Protein AF-R9LH85-F1 (afdb_monomer_lite)

InterPro domains:
  IPR001223 Glycoside hydrolase family 18, catalytic domain [PF00704] (5-201)
  IPR001223 Glycoside hydrolase family 18, catalytic domain [PS51910] (1-220)
  IPR001579 Glycosyl hydrolase family 18, active site [PS01095] (26-34)
  IPR011583 Chitinase II/V-like, catalytic domain [SM00636] (1-201)
  IPR017853 Glycoside hydrolase superfamily [SSF51445] (4-218)
  IPR050314 Glycosyl hydrolase family 18 [PTHR11177] (4-213)

Foldseek 3Di:
DVQQPDLVSLVVVLVVVVVVCVVVVHQADEAEDPFQALPDPSLVSVLSSLLVNLVVSVVVNGFYEYEAELQAALVLHGDNRSPSCDPSNLVSHPAYEYALAPSDADCRGHPLSSQVSSLCCVCPVVVRPQLRYAGEFEQAWPPVRAGVQQQCVVPVVCLVDQWGDDPNDITGHDHLVSLLVSLLCSVVGHNYYDYRDDVSFDPPLVSGSVNSSVVSVVVVVD

Sequence (222 aa):
MAATNTPEKIKKFGNAIIAIAKQYGFDGVDIDWEHPRNDGPSKQQYEDLMVYLSAELKKQNMLLTAAVLSGVTPEGVIYWDSAAQTDKVINAVDWFNVMAYDGGDGERHSSYEFAVMSAKYWKETRKVPAHKVVLGVPFYGRPSWASYAAILQANPDAYNTDISMINGMQAHYNGIPTIQRKTQYALENLGGIMIWEISQDTTDTSKSLLQAISNTVRAYHP

Organism: NCBI:txid1235795

Secondary structure (DSSP, 8-state):
-TTSSSHHHHHHHHHHHHHHHHHTT-SEEEE--S---TTSHHHHHHHHHHHHH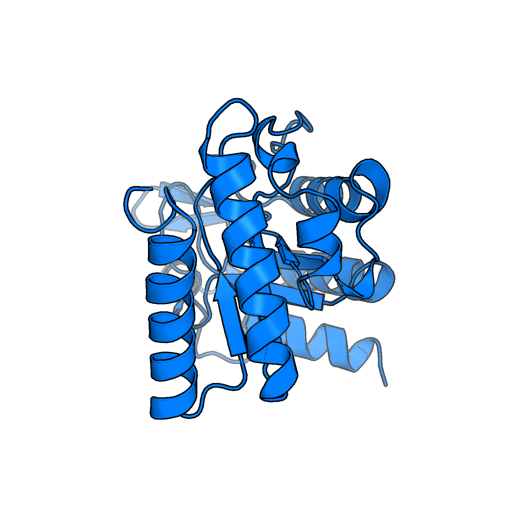HHHHHTTT-EEEEEEE-SB-TT-PBPGGGGGS-HHHHHHSSEEEEE---SSSGGGSS-HHHHHHHHHIIIIIS---GGGEEEEEESB-BTT--BHHHHHHH-TTGGG-SEEEETTEEEE---HHHHHHHHHHHHHHSSEEEEE-GGGS-S-TTT-HHHHHHHHHHHH--

Structure (mmCIF, N/CA/C/O backbone):
data_AF-R9LH85-F1
#
_entry.id   AF-R9LH85-F1
#
loop_
_atom_site.group_PDB
_atom_site.id
_atom_site.type_symbol
_atom_site.label_atom_id
_atom_site.label_alt_id
_atom_site.label_comp_id
_atom_site.label_asym_id
_atom_site.label_entity_id
_atom_site.label_seq_id
_atom_site.pdbx_PDB_ins_code
_atom_site.Cartn_x
_atom_site.Cartn_y
_atom_site.Cartn_z
_atom_site.occupancy
_atom_site.B_iso_or_equiv
_atom_site.auth_seq_id
_atom_site.auth_comp_id
_atom_site.auth_asym_id
_atom_site.auth_atom_id
_atom_site.pdbx_PDB_model_num
ATOM 1 N N . MET A 1 1 ? -8.829 16.321 11.851 1.00 79.69 1 MET A N 1
ATOM 2 C CA . MET A 1 1 ? -9.848 16.602 10.819 1.00 79.69 1 MET A CA 1
ATOM 3 C C . MET A 1 1 ? -11.150 17.030 11.491 1.00 79.69 1 MET A C 1
ATOM 5 O O . MET A 1 1 ? -11.448 16.557 12.580 1.00 79.69 1 MET A O 1
ATOM 9 N N . ALA A 1 2 ? -11.946 17.914 10.879 1.00 90.75 2 ALA A N 1
ATOM 10 C CA . ALA A 1 2 ? -13.213 18.360 11.473 1.00 90.75 2 ALA A CA 1
ATOM 11 C C . ALA A 1 2 ? -14.230 17.220 11.679 1.00 90.75 2 ALA A C 1
ATOM 13 O O . ALA A 1 2 ? -15.043 17.306 12.595 1.00 90.75 2 ALA A O 1
ATOM 14 N N . ALA A 1 3 ? -14.168 16.163 10.859 1.00 93.69 3 ALA A N 1
ATOM 15 C CA . ALA A 1 3 ? -15.028 14.981 10.944 1.00 93.69 3 ALA A CA 1
ATOM 16 C C . ALA A 1 3 ? -14.695 14.045 12.121 1.00 93.69 3 ALA A C 1
ATOM 18 O O . ALA A 1 3 ? -15.506 13.195 12.464 1.00 93.69 3 ALA A O 1
ATOM 19 N N . THR A 1 4 ? -13.534 14.209 12.760 1.00 95.25 4 THR A N 1
ATOM 20 C CA . THR A 1 4 ? -13.053 13.313 13.823 1.00 95.25 4 THR A CA 1
ATOM 21 C C . THR A 1 4 ? -12.689 14.047 15.112 1.00 95.25 4 THR A C 1
ATOM 23 O O . THR A 1 4 ? -12.135 13.450 16.022 1.00 95.25 4 THR A O 1
ATOM 26 N N . ASN A 1 5 ? -12.993 15.346 15.232 1.00 95.06 5 ASN A N 1
ATOM 27 C CA . ASN A 1 5 ? -12.542 16.150 16.374 1.00 95.06 5 ASN A CA 1
ATOM 28 C C . ASN A 1 5 ? -13.424 16.071 17.633 1.00 95.06 5 ASN A C 1
ATOM 30 O O . ASN A 1 5 ? -13.072 16.693 18.632 1.00 95.06 5 ASN A O 1
ATOM 34 N N . THR A 1 6 ? -14.538 15.333 17.599 1.00 97.25 6 THR A N 1
ATOM 35 C CA . THR A 1 6 ? -15.330 14.981 18.791 1.00 97.25 6 THR A CA 1
ATOM 36 C C . THR A 1 6 ? -15.824 13.533 18.692 1.00 97.25 6 THR A C 1
ATOM 38 O O . THR A 1 6 ? -15.961 13.020 17.573 1.00 97.25 6 THR A O 1
ATOM 41 N N . PRO A 1 7 ? -16.162 12.881 19.820 1.00 97.19 7 PRO A N 1
ATOM 42 C CA . PRO A 1 7 ? -16.709 11.523 19.819 1.00 97.19 7 PRO A CA 1
ATOM 43 C C . PRO A 1 7 ? -17.981 11.367 18.970 1.00 97.19 7 PRO A C 1
ATOM 45 O O . PRO A 1 7 ? -18.151 10.368 18.274 1.00 97.19 7 PRO A O 1
ATOM 48 N N . GLU A 1 8 ? -18.874 12.358 18.976 1.00 98.12 8 GLU A N 1
ATOM 49 C CA . GLU A 1 8 ? -20.123 12.342 18.202 1.00 98.12 8 GLU A CA 1
ATOM 50 C C . GLU A 1 8 ? -19.837 12.380 16.703 1.00 98.12 8 GLU A C 1
ATOM 52 O O . GLU A 1 8 ? -20.493 11.684 15.925 1.00 98.12 8 GLU A O 1
ATOM 57 N N . LYS A 1 9 ? -18.843 13.172 16.288 1.00 98.12 9 LYS A N 1
ATOM 58 C CA . LYS A 1 9 ? -18.453 13.257 14.882 1.00 98.12 9 LYS A CA 1
ATOM 59 C C . LYS A 1 9 ? -17.733 12.000 14.413 1.00 98.12 9 LYS A C 1
ATOM 61 O O . LYS A 1 9 ? -18.050 11.539 13.323 1.00 98.12 9 LYS A O 1
ATOM 66 N N . ILE A 1 10 ? -16.880 11.400 15.249 1.00 98.06 10 ILE A N 1
ATOM 67 C CA . ILE A 1 10 ? -16.269 10.090 14.971 1.00 98.06 10 ILE A CA 1
ATOM 68 C C . ILE A 1 10 ? -17.358 9.044 14.732 1.00 98.06 10 ILE A C 1
ATOM 70 O O . ILE A 1 10 ? -17.348 8.381 13.698 1.00 98.06 10 ILE A O 1
ATOM 74 N N . LYS A 1 11 ? -18.350 8.951 15.628 1.00 98.31 11 LYS A N 1
ATOM 75 C CA . LYS A 1 11 ? -19.478 8.021 15.467 1.00 98.31 11 LYS A CA 1
ATOM 76 C C . LYS A 1 11 ? -20.277 8.309 14.202 1.00 98.31 11 LYS A C 1
ATOM 78 O O . LYS A 1 11 ? -20.590 7.393 13.450 1.00 98.31 11 LYS A O 1
ATOM 83 N N . LYS A 1 12 ? -20.604 9.578 13.940 1.00 98.50 12 LYS A N 1
ATOM 84 C CA . LYS A 1 12 ? -21.343 9.976 12.733 1.00 98.50 12 LYS A CA 1
ATOM 85 C C . LYS A 1 12 ? -20.582 9.598 11.460 1.00 98.50 12 LYS A C 1
ATOM 87 O O . LYS A 1 12 ? -21.187 9.055 10.541 1.00 98.50 12 LYS A O 1
ATOM 92 N N . PHE A 1 13 ? -19.281 9.873 11.414 1.00 98.44 13 PHE A N 1
ATOM 93 C CA . PHE A 1 13 ? -18.430 9.575 10.267 1.00 98.44 13 PHE A CA 1
ATOM 94 C C . PHE A 1 13 ? -18.247 8.066 10.075 1.00 98.44 13 PHE A C 1
ATOM 96 O O . PHE A 1 13 ? -18.517 7.562 8.990 1.00 98.44 13 PHE A O 1
ATOM 103 N N . GLY A 1 14 ? -17.899 7.332 11.135 1.00 98.25 14 GLY A N 1
ATOM 104 C CA . GLY A 1 14 ? -17.742 5.879 11.081 1.00 98.25 14 GLY A CA 1
ATOM 105 C C . GLY A 1 14 ? -19.031 5.160 10.678 1.00 98.25 14 GLY A C 1
ATOM 106 O O . GLY A 1 14 ? -19.001 4.296 9.809 1.00 98.25 14 GLY A O 1
ATOM 107 N N . ASN A 1 15 ? -20.187 5.576 11.207 1.00 98.44 15 ASN A N 1
ATOM 108 C CA . ASN A 1 15 ? -21.478 5.024 10.783 1.00 98.44 15 ASN A CA 1
ATOM 109 C C . ASN A 1 15 ? -21.782 5.300 9.308 1.00 98.44 15 ASN A C 1
ATOM 111 O O . ASN A 1 15 ? -22.344 4.437 8.641 1.00 98.44 15 ASN A O 1
ATOM 115 N N . ALA A 1 16 ? -21.420 6.478 8.791 1.00 98.56 16 ALA A N 1
ATOM 116 C CA . ALA A 1 16 ? -21.608 6.793 7.377 1.00 98.56 16 ALA A CA 1
ATOM 117 C C . ALA A 1 16 ? -20.729 5.906 6.480 1.00 98.56 16 ALA A C 1
ATOM 119 O O . ALA A 1 16 ? -21.222 5.382 5.484 1.00 98.56 16 ALA A O 1
ATOM 120 N N . ILE A 1 17 ? -19.469 5.678 6.867 1.00 98.38 17 ILE A N 1
ATOM 121 C CA . ILE A 1 17 ? -18.564 4.746 6.179 1.00 98.38 17 ILE A CA 1
ATOM 122 C C . ILE A 1 17 ? -19.167 3.337 6.155 1.00 98.38 17 ILE A C 1
ATOM 124 O O . ILE A 1 17 ? -19.303 2.740 5.092 1.00 98.38 17 ILE A O 1
ATOM 128 N N . ILE A 1 18 ? -19.586 2.823 7.314 1.00 98.44 18 ILE A N 1
ATOM 129 C CA . ILE A 1 18 ? -20.161 1.475 7.432 1.00 98.44 18 ILE A CA 1
ATOM 130 C C . ILE A 1 18 ? -21.461 1.362 6.628 1.00 98.44 18 ILE A C 1
ATOM 132 O O . ILE A 1 18 ? -21.712 0.337 5.998 1.00 98.44 18 ILE A O 1
ATOM 136 N N . ALA A 1 19 ? -22.290 2.407 6.615 1.00 98.50 19 ALA A N 1
ATOM 137 C CA . ALA A 1 19 ? -23.516 2.427 5.825 1.00 98.50 19 ALA A CA 1
ATOM 138 C C . ALA A 1 19 ? -23.226 2.314 4.323 1.00 98.50 19 ALA A C 1
ATOM 140 O O . ALA A 1 19 ? -23.883 1.522 3.653 1.00 98.50 19 ALA A O 1
ATOM 141 N N . ILE A 1 20 ? -22.222 3.039 3.813 1.00 98.44 20 ILE A N 1
ATOM 142 C CA . ILE A 1 20 ? -21.765 2.919 2.420 1.00 98.44 20 ILE A CA 1
ATOM 143 C C . ILE A 1 20 ? -21.246 1.503 2.159 1.00 98.44 20 ILE A C 1
ATOM 145 O O . ILE A 1 20 ? -21.665 0.875 1.189 1.00 98.44 20 ILE A O 1
ATOM 149 N N . ALA A 1 21 ? -20.398 0.978 3.048 1.00 98.44 21 ALA A N 1
ATOM 150 C CA . ALA A 1 21 ? -19.836 -0.361 2.911 1.00 98.44 21 ALA A CA 1
ATOM 151 C C . ALA A 1 21 ? -20.942 -1.424 2.765 1.00 98.44 21 ALA A C 1
ATOM 153 O O . ALA A 1 21 ? -20.932 -2.224 1.834 1.00 98.44 21 ALA A O 1
ATOM 154 N N . LYS A 1 22 ? -21.978 -1.341 3.606 1.00 98.00 22 LYS A N 1
ATOM 155 C CA . LYS A 1 22 ? -23.150 -2.225 3.550 1.00 98.00 22 LYS A CA 1
ATOM 156 C C . LYS A 1 22 ? -24.032 -1.995 2.328 1.00 98.00 22 LYS A C 1
ATOM 158 O O . LYS A 1 22 ? -24.512 -2.959 1.744 1.00 98.00 22 LYS A O 1
ATOM 163 N N . GLN A 1 23 ? -24.280 -0.738 1.960 1.00 98.38 23 GLN A N 1
ATOM 164 C CA . GLN A 1 23 ? -25.153 -0.387 0.838 1.00 98.38 23 GLN A CA 1
ATOM 165 C C . GLN A 1 23 ? -24.655 -0.996 -0.474 1.00 98.38 23 GLN A C 1
ATOM 167 O O . GLN A 1 23 ? -25.465 -1.454 -1.277 1.00 98.38 23 GLN A O 1
ATOM 172 N N . TYR A 1 24 ? -23.340 -0.994 -0.680 1.00 98.31 24 TYR A N 1
ATOM 173 C CA . TYR A 1 24 ? -22.718 -1.492 -1.905 1.00 98.31 24 TYR A CA 1
ATOM 174 C C . TYR A 1 24 ? -22.183 -2.924 -1.783 1.00 98.31 24 TYR A C 1
ATOM 176 O O . TYR A 1 24 ? -21.622 -3.437 -2.745 1.00 98.31 24 TYR A O 1
ATOM 184 N N . GLY A 1 25 ? -22.387 -3.583 -0.637 1.00 98.00 25 GLY A N 1
ATOM 185 C CA . GLY A 1 25 ? -21.982 -4.974 -0.428 1.00 98.00 25 GLY A CA 1
ATOM 186 C C . GLY A 1 25 ? -20.467 -5.180 -0.365 1.00 98.00 25 GLY A C 1
ATOM 187 O O . GLY A 1 25 ? -19.990 -6.223 -0.793 1.00 98.00 25 GLY A O 1
ATOM 188 N N . PHE A 1 26 ? -19.713 -4.198 0.135 1.00 98.56 26 PHE A N 1
ATOM 189 C CA . PHE A 1 26 ? -18.281 -4.355 0.383 1.00 98.56 26 PHE A CA 1
ATOM 190 C C . PHE A 1 26 ? -18.028 -5.255 1.598 1.00 98.56 26 PHE A C 1
ATOM 192 O O . PHE A 1 26 ? -18.748 -5.177 2.592 1.00 98.56 26 PHE A O 1
ATOM 199 N N . ASP A 1 27 ? -16.954 -6.045 1.549 1.00 98.56 27 ASP A N 1
ATOM 200 C CA . ASP A 1 27 ? -16.543 -6.942 2.640 1.00 98.56 27 ASP A CA 1
ATOM 201 C C . ASP A 1 27 ? -15.806 -6.223 3.781 1.00 98.56 27 ASP A C 1
ATOM 203 O O . ASP A 1 27 ? -15.525 -6.807 4.826 1.00 98.56 27 ASP A O 1
ATOM 207 N N . GLY A 1 28 ? -15.467 -4.947 3.602 1.00 98.56 28 GLY A N 1
ATOM 208 C CA . GLY A 1 28 ? -14.676 -4.203 4.568 1.00 98.56 28 GLY A CA 1
ATOM 209 C C . GLY A 1 28 ? -14.413 -2.762 4.169 1.00 98.56 28 GLY A C 1
ATOM 210 O O . GLY A 1 28 ? -15.008 -2.230 3.231 1.00 98.56 28 GLY A O 1
ATOM 211 N N . VAL A 1 29 ? -13.525 -2.132 4.928 1.00 98.75 29 VAL A N 1
ATOM 212 C CA . VAL A 1 29 ? -13.100 -0.742 4.762 1.00 98.75 29 VAL A CA 1
ATOM 213 C C . VAL A 1 29 ? -11.582 -0.680 4.878 1.00 98.75 29 VAL A C 1
ATOM 215 O O . VAL A 1 29 ? -11.029 -1.165 5.862 1.00 98.75 29 VAL A O 1
ATOM 218 N N . ASP A 1 30 ? -10.925 -0.026 3.923 1.00 98.81 30 ASP A N 1
ATOM 219 C CA . ASP A 1 30 ? -9.529 0.395 4.049 1.00 98.81 30 ASP A CA 1
ATOM 220 C C . ASP A 1 30 ? -9.479 1.892 4.380 1.00 98.81 30 ASP A C 1
ATOM 222 O O . ASP A 1 30 ? -10.168 2.696 3.746 1.00 98.81 30 ASP A O 1
ATOM 226 N N . ILE A 1 31 ? -8.724 2.266 5.414 1.00 98.62 31 ILE A N 1
ATOM 227 C CA . ILE A 1 31 ? -8.520 3.667 5.791 1.00 98.62 31 ILE A CA 1
ATOM 228 C C . ILE A 1 31 ? -7.152 4.133 5.312 1.00 98.62 31 ILE A C 1
ATOM 230 O O . ILE A 1 31 ? -6.126 3.727 5.850 1.00 98.62 31 ILE A O 1
ATOM 234 N N . ASP A 1 32 ? -7.169 5.079 4.381 1.00 98.44 32 ASP A N 1
ATOM 235 C CA . ASP A 1 32 ? -5.982 5.752 3.870 1.00 98.44 32 ASP A CA 1
ATOM 236 C C . ASP A 1 32 ? -5.984 7.231 4.290 1.00 98.44 32 ASP A C 1
ATOM 238 O O . ASP A 1 32 ? -6.425 8.132 3.573 1.00 98.44 32 ASP A O 1
ATOM 242 N N . TRP A 1 33 ? -5.594 7.491 5.542 1.00 97.94 33 TRP A N 1
ATOM 243 C CA . TRP A 1 33 ? -5.360 8.858 6.010 1.00 97.94 33 TRP A CA 1
ATOM 244 C C . TRP A 1 33 ? -3.879 9.170 5.821 1.00 97.94 33 TRP A C 1
ATOM 246 O O . TRP A 1 33 ? -3.040 8.607 6.526 1.00 97.94 33 TRP A O 1
ATOM 256 N N . GLU A 1 34 ? -3.573 10.149 4.964 1.00 96.44 34 GLU A N 1
ATOM 257 C CA . GLU A 1 34 ? -2.204 10.595 4.689 1.00 96.44 34 GLU A CA 1
ATOM 258 C C . GLU A 1 34 ? -1.832 11.971 5.287 1.00 96.44 34 GLU A C 1
ATOM 260 O O . GLU A 1 34 ? -2.180 13.026 4.767 1.00 96.44 34 GLU A O 1
ATOM 265 N N . HIS A 1 35 ? -1.146 12.068 6.425 1.00 94.31 35 HIS A N 1
ATOM 266 C CA . HIS A 1 35 ? -1.000 11.046 7.462 1.00 94.31 35 HIS A CA 1
ATOM 267 C C . HIS A 1 35 ? -1.411 11.624 8.827 1.00 94.31 35 HIS A C 1
ATOM 269 O O . HIS A 1 35 ? -1.273 12.838 9.051 1.00 94.31 35 HIS A O 1
ATOM 275 N N . PRO A 1 36 ? -1.908 10.801 9.773 1.00 96.50 36 PRO A N 1
ATOM 276 C CA . PRO A 1 36 ? -2.002 11.196 11.171 1.00 96.50 36 PRO A CA 1
ATOM 277 C C . PRO A 1 36 ? -0.633 11.669 11.672 1.00 96.50 36 PRO A C 1
ATOM 279 O O . PRO A 1 36 ? 0.384 11.029 11.425 1.00 96.50 36 PRO A O 1
ATOM 282 N N . ARG A 1 37 ? -0.603 12.809 12.364 1.00 96.25 37 ARG A N 1
ATOM 283 C CA . ARG A 1 37 ? 0.627 13.466 12.817 1.00 96.25 37 ARG A CA 1
ATOM 284 C C . ARG A 1 37 ? 0.917 13.038 14.240 1.00 96.25 37 ARG A C 1
ATOM 286 O O . ARG A 1 37 ? 0.024 13.122 15.085 1.00 96.25 37 ARG A O 1
ATOM 293 N N . ASN A 1 38 ? 2.138 12.589 14.514 1.00 95.94 38 ASN A N 1
ATOM 294 C CA . ASN A 1 38 ? 2.464 12.003 15.817 1.00 95.94 38 ASN A CA 1
ATOM 295 C C . ASN A 1 38 ? 2.476 13.037 16.961 1.00 95.94 38 ASN A C 1
ATOM 297 O O . ASN A 1 38 ? 2.232 12.680 18.112 1.00 95.94 38 ASN A O 1
ATOM 301 N N . ASP A 1 39 ? 2.720 14.308 16.646 1.00 94.00 39 ASP A N 1
ATOM 302 C CA . ASP A 1 39 ? 2.746 15.445 17.575 1.00 94.00 39 ASP A CA 1
ATOM 303 C C . ASP A 1 39 ? 1.436 16.256 17.601 1.00 94.00 39 ASP A C 1
ATOM 305 O O . ASP A 1 39 ? 1.331 17.256 18.311 1.00 94.00 39 ASP A O 1
ATOM 309 N N . GLY A 1 40 ? 0.426 15.835 16.836 1.00 91.81 40 GLY A N 1
ATOM 310 C CA . GLY A 1 40 ? -0.814 16.577 16.643 1.00 91.81 40 GLY A CA 1
ATOM 311 C C . GLY A 1 40 ? -2.064 15.845 17.136 1.00 91.81 40 GLY A C 1
ATOM 312 O O . GLY A 1 40 ? -2.039 14.652 17.449 1.00 91.81 40 GLY A O 1
ATOM 313 N N . PRO A 1 41 ? -3.222 16.530 17.131 1.00 94.88 41 PRO A N 1
ATOM 314 C CA . PRO A 1 41 ? -4.489 15.925 17.537 1.00 94.88 41 PRO A CA 1
ATOM 315 C C . PRO A 1 41 ? -4.924 14.788 16.603 1.00 94.88 41 PRO A C 1
ATOM 317 O O . PRO A 1 41 ? -5.739 13.956 16.994 1.00 94.88 41 PRO A O 1
ATOM 320 N N . SER A 1 42 ? -4.399 14.727 15.373 1.00 96.69 42 SER A N 1
ATOM 321 C CA . SER A 1 42 ? -4.752 13.681 14.412 1.00 96.69 42 SER A CA 1
ATOM 322 C C . SER A 1 42 ? -4.324 12.284 14.857 1.00 96.69 42 SER A C 1
ATOM 324 O O . SER A 1 42 ? -5.016 11.343 14.489 1.00 96.69 42 SER A O 1
ATOM 326 N N . LYS A 1 43 ? -3.290 12.130 15.698 1.00 97.31 43 LYS A N 1
ATOM 327 C CA . LYS A 1 43 ? -2.937 10.831 16.294 1.00 97.31 43 LYS A CA 1
ATOM 328 C C . LYS A 1 43 ? -4.095 10.232 17.094 1.00 97.31 43 LYS A C 1
ATOM 330 O O . LYS A 1 43 ? -4.519 9.117 16.808 1.00 97.31 43 LYS A O 1
ATOM 335 N N . GLN A 1 44 ? -4.638 10.985 18.056 1.00 97.81 44 GLN A N 1
ATOM 336 C CA . GLN A 1 44 ? -5.751 10.497 18.879 1.00 97.81 44 GLN A CA 1
ATOM 337 C C . GLN A 1 44 ? -7.034 10.360 18.055 1.00 97.81 44 GLN A C 1
ATOM 339 O O . GLN A 1 44 ? -7.743 9.372 18.180 1.00 97.81 44 GLN A O 1
ATOM 344 N N . GLN A 1 45 ? -7.305 11.314 17.160 1.00 97.88 45 GLN A N 1
ATOM 345 C CA . GLN A 1 45 ? -8.493 11.263 16.302 1.00 97.88 45 GLN A CA 1
ATOM 346 C C . GLN A 1 45 ? -8.500 10.041 15.379 1.00 97.88 45 GLN A C 1
ATOM 348 O O . GLN A 1 45 ? -9.558 9.465 15.130 1.00 97.88 45 GLN A O 1
ATOM 353 N N . TYR A 1 46 ? -7.334 9.669 14.851 1.00 98.25 46 TYR A N 1
ATOM 354 C CA . TYR A 1 46 ? -7.177 8.470 14.044 1.00 98.25 46 TYR A CA 1
ATOM 355 C C . TYR A 1 46 ? -7.331 7.209 14.901 1.00 98.25 46 TYR A C 1
ATOM 357 O O . TYR A 1 46 ? -8.113 6.339 14.533 1.00 98.25 46 TYR A O 1
ATOM 365 N N . GLU A 1 47 ? -6.682 7.135 16.072 1.00 98.56 47 GLU A N 1
ATOM 366 C CA . GLU A 1 47 ? -6.860 6.012 17.007 1.00 98.56 47 GLU A CA 1
ATOM 367 C C . GLU A 1 47 ? -8.340 5.788 17.350 1.00 98.56 47 GLU A C 1
ATOM 369 O O . GLU A 1 47 ? -8.844 4.674 17.201 1.00 98.56 47 GLU A O 1
ATOM 374 N N . ASP A 1 48 ? -9.047 6.844 17.752 1.00 98.56 48 ASP A N 1
ATOM 375 C CA . ASP A 1 48 ? -10.447 6.751 18.162 1.00 98.56 48 ASP A CA 1
ATOM 376 C C . ASP A 1 48 ? -11.352 6.306 17.003 1.00 98.56 48 ASP A C 1
ATOM 378 O O . ASP A 1 48 ? -12.255 5.488 17.200 1.00 98.56 48 ASP A O 1
ATOM 382 N N . LEU A 1 49 ? -11.101 6.802 15.783 1.00 98.75 49 LEU A N 1
ATOM 383 C CA . LEU A 1 49 ? -11.829 6.373 14.588 1.00 98.75 49 LEU A CA 1
ATOM 384 C C . LEU A 1 49 ? -11.575 4.895 14.271 1.00 98.75 49 LEU A C 1
ATOM 386 O O . LEU A 1 49 ? -12.532 4.158 14.043 1.00 98.75 49 LEU A O 1
ATOM 390 N N . MET A 1 50 ? -10.317 4.451 14.276 1.00 98.81 50 MET A N 1
ATOM 391 C CA . MET A 1 50 ? -9.948 3.072 13.934 1.00 98.81 50 MET A CA 1
ATOM 392 C C . MET A 1 50 ? -10.482 2.066 14.956 1.00 98.81 50 MET A C 1
ATOM 394 O O . MET A 1 50 ? -11.013 1.021 14.579 1.00 98.81 50 MET A O 1
ATOM 398 N N . VAL A 1 51 ? -10.410 2.392 16.251 1.00 98.75 51 VAL A N 1
ATOM 399 C CA . VAL A 1 51 ? -10.987 1.560 17.319 1.00 98.75 51 VAL A CA 1
ATOM 400 C C . VAL A 1 51 ? -12.508 1.484 17.185 1.00 98.75 51 VAL A C 1
ATOM 402 O O . VAL A 1 51 ? -13.078 0.398 17.312 1.00 98.75 51 VAL A O 1
ATOM 405 N N . TYR A 1 52 ? -13.168 2.608 16.886 1.00 98.81 52 TYR A N 1
ATOM 406 C CA . TYR A 1 52 ? -14.612 2.634 16.657 1.00 98.81 52 TYR A CA 1
ATOM 407 C C . TYR A 1 52 ? -15.019 1.790 15.440 1.00 98.81 52 TYR A C 1
ATOM 409 O O . TYR A 1 52 ? -15.885 0.924 15.561 1.00 98.81 52 TYR A O 1
ATOM 417 N N . LEU A 1 53 ? -14.367 1.995 14.291 1.00 98.81 53 LEU A N 1
ATOM 418 C CA . LEU A 1 53 ? -14.628 1.233 13.068 1.00 98.81 53 LEU A CA 1
ATOM 419 C C . LEU A 1 53 ? -14.421 -0.264 13.291 1.00 98.81 53 LEU A C 1
ATOM 421 O O . LEU A 1 53 ? -15.297 -1.044 12.936 1.00 98.81 53 LEU A O 1
ATOM 425 N N . SER A 1 54 ? -13.324 -0.667 13.938 1.00 98.69 54 SER A N 1
ATOM 426 C CA . SER A 1 54 ? -13.039 -2.079 14.222 1.00 98.69 54 SER A CA 1
ATOM 427 C C . SER A 1 54 ? -14.155 -2.725 15.040 1.00 98.69 54 SER A C 1
ATOM 429 O O . SER A 1 54 ? -14.626 -3.813 14.709 1.00 98.69 54 SER A O 1
ATOM 431 N N . ALA A 1 55 ? -14.620 -2.044 16.093 1.00 98.62 55 ALA A N 1
ATOM 432 C CA . ALA A 1 55 ? -15.683 -2.555 16.948 1.00 98.62 55 ALA A CA 1
ATOM 433 C C . ALA A 1 55 ? -17.015 -2.721 16.200 1.00 98.62 55 ALA A C 1
ATOM 435 O O . ALA A 1 55 ? -17.727 -3.695 16.441 1.00 98.62 55 ALA A O 1
ATOM 436 N N . GLU A 1 56 ? -17.368 -1.795 15.308 1.00 98.62 56 GLU A N 1
ATOM 437 C CA . GLU A 1 56 ? -18.634 -1.854 14.570 1.00 98.62 56 GLU A CA 1
ATOM 438 C C . GLU A 1 56 ? -18.580 -2.782 13.344 1.00 98.62 56 GLU A C 1
ATOM 440 O O . GLU A 1 56 ? -19.535 -3.522 13.108 1.00 98.62 56 GLU A O 1
ATOM 445 N N . LEU A 1 57 ? -17.469 -2.808 12.601 1.00 98.62 57 LEU A N 1
ATOM 446 C CA . LEU A 1 57 ? -17.277 -3.683 11.437 1.00 98.62 57 LEU A CA 1
ATOM 447 C C . LEU A 1 57 ? -17.232 -5.162 11.846 1.00 98.62 57 LEU A C 1
ATOM 449 O O . LEU A 1 57 ? -17.889 -5.990 11.215 1.00 98.62 57 LEU A O 1
ATOM 453 N N . LYS A 1 58 ? -16.584 -5.500 12.973 1.00 97.75 58 LYS A N 1
ATOM 454 C CA . LYS A 1 58 ? -16.560 -6.878 13.503 1.00 97.75 58 LYS A CA 1
ATOM 455 C C . LYS A 1 58 ? -17.951 -7.426 13.819 1.00 97.75 58 LYS A C 1
ATOM 457 O O . LYS A 1 58 ? -18.204 -8.603 13.584 1.00 97.75 58 LYS A O 1
ATOM 462 N N . LYS A 1 59 ? -18.886 -6.590 14.289 1.00 97.69 59 LYS A N 1
ATOM 463 C CA . LYS A 1 59 ? -20.290 -7.005 14.516 1.00 97.69 59 LYS A CA 1
ATOM 464 C C . LYS A 1 59 ? -21.006 -7.399 13.223 1.00 97.69 59 LYS A C 1
ATOM 466 O O . LYS A 1 59 ? -22.019 -8.086 13.282 1.00 97.69 59 LYS A O 1
ATOM 471 N N . GLN A 1 60 ? -20.503 -6.936 12.082 1.00 95.94 60 GLN A N 1
ATOM 472 C CA . GLN A 1 60 ? -21.029 -7.215 10.748 1.00 95.94 60 GLN A CA 1
ATOM 473 C C . GLN A 1 60 ? -20.179 -8.251 9.993 1.00 95.94 60 GLN A C 1
ATOM 475 O O . GLN A 1 60 ? -20.450 -8.496 8.823 1.00 95.94 60 GLN A O 1
ATOM 480 N N . ASN A 1 61 ? -19.159 -8.845 10.632 1.00 97.25 61 ASN A N 1
ATOM 481 C CA . ASN A 1 61 ? -18.171 -9.715 9.986 1.00 97.25 61 ASN A CA 1
ATOM 482 C C . ASN A 1 61 ? -17.457 -9.045 8.791 1.00 97.25 61 ASN A C 1
ATOM 484 O O . ASN A 1 61 ? -17.200 -9.687 7.777 1.00 97.25 61 ASN A O 1
ATOM 488 N N . MET A 1 62 ? -17.177 -7.744 8.909 1.00 98.56 62 MET A N 1
ATOM 489 C CA . MET A 1 62 ? -16.479 -6.954 7.895 1.00 98.56 62 MET A CA 1
ATOM 490 C C . MET A 1 62 ? -15.037 -6.662 8.314 1.00 98.56 62 MET A C 1
ATOM 492 O O . MET A 1 62 ? -14.756 -6.498 9.505 1.00 98.56 62 MET A O 1
ATOM 496 N N . LEU A 1 63 ? -14.150 -6.552 7.326 1.00 98.75 63 LEU A N 1
ATOM 497 C CA . LEU A 1 63 ? -12.728 -6.271 7.513 1.00 98.75 63 LEU A CA 1
ATOM 498 C C . LEU A 1 63 ? -12.457 -4.775 7.728 1.00 98.75 63 LEU A C 1
ATOM 500 O O . LEU A 1 63 ? -13.161 -3.913 7.195 1.00 98.75 63 LEU A O 1
ATOM 504 N N . LEU A 1 64 ? -11.395 -4.469 8.468 1.00 98.88 64 LEU A N 1
ATOM 505 C CA . LEU A 1 64 ? -10.803 -3.142 8.590 1.00 98.88 64 LEU A CA 1
ATOM 506 C C . LEU A 1 64 ? -9.306 -3.208 8.297 1.00 98.88 64 LEU A C 1
ATOM 508 O O . LEU A 1 64 ? -8.544 -3.810 9.051 1.00 98.88 64 LEU A O 1
ATOM 512 N N . THR A 1 65 ? -8.864 -2.502 7.268 1.00 98.88 65 THR A N 1
ATOM 513 C CA . THR A 1 65 ? -7.449 -2.390 6.897 1.00 98.88 65 THR A CA 1
ATOM 514 C C . THR A 1 65 ? -7.031 -0.923 6.857 1.00 98.88 65 THR A C 1
ATOM 516 O O . THR A 1 65 ? -7.864 -0.024 7.012 1.00 98.88 65 THR A O 1
ATOM 519 N N . ALA A 1 66 ? -5.734 -0.657 6.723 1.00 98.88 66 ALA A N 1
ATOM 520 C CA . ALA A 1 66 ? -5.257 0.702 6.496 1.00 98.88 66 ALA A CA 1
ATOM 521 C C . ALA A 1 66 ? -4.013 0.733 5.614 1.00 98.88 66 ALA A C 1
ATOM 523 O O . ALA A 1 66 ? -3.069 -0.032 5.848 1.00 98.88 66 ALA A O 1
ATOM 524 N N . ALA A 1 67 ? -3.983 1.664 4.666 1.00 98.88 67 ALA A N 1
ATOM 525 C CA . ALA A 1 67 ? -2.760 2.085 4.010 1.00 98.88 67 ALA A CA 1
ATOM 526 C C . ALA A 1 67 ? -1.929 2.961 4.961 1.00 98.88 67 ALA A C 1
ATOM 528 O O . ALA A 1 67 ? -2.434 3.861 5.637 1.00 98.88 67 ALA A O 1
ATOM 529 N N . VAL A 1 68 ? -0.638 2.651 5.084 1.00 98.81 68 VAL A N 1
ATOM 530 C CA . VAL A 1 68 ? 0.266 3.333 6.018 1.00 98.81 68 VAL A CA 1
ATOM 531 C C . VAL A 1 68 ? 1.573 3.710 5.341 1.00 98.81 68 VAL A C 1
ATOM 533 O O . VAL A 1 68 ? 2.007 3.063 4.387 1.00 98.81 68 VAL A O 1
ATOM 536 N N . LEU A 1 69 ? 2.230 4.733 5.894 1.00 98.56 69 LEU A N 1
ATOM 537 C CA . LEU A 1 69 ? 3.590 5.130 5.529 1.00 98.56 69 LEU A CA 1
ATOM 538 C C . LEU A 1 69 ? 4.510 3.914 5.377 1.00 98.56 69 LEU A C 1
ATOM 540 O O . LEU A 1 69 ? 4.435 2.954 6.145 1.00 98.56 69 LEU A O 1
ATOM 544 N N . SER A 1 70 ? 5.491 4.024 4.487 1.00 98.56 70 SER A N 1
ATOM 545 C CA . SER A 1 70 ? 6.605 3.077 4.367 1.00 98.56 70 SER A CA 1
ATOM 546 C C . SER A 1 70 ? 7.372 2.854 5.684 1.00 98.56 70 SER A C 1
ATOM 548 O O . SER A 1 70 ? 8.171 1.928 5.785 1.00 98.56 70 SER A O 1
ATOM 550 N N . GLY A 1 71 ? 7.180 3.699 6.701 1.00 98.50 71 GLY A N 1
ATOM 551 C CA . GLY A 1 71 ? 7.831 3.591 8.005 1.00 98.50 71 GLY A CA 1
ATOM 552 C C . GLY A 1 71 ? 9.174 4.313 8.083 1.00 98.50 71 GLY A C 1
ATOM 553 O O . GLY A 1 71 ? 9.474 4.961 9.087 1.00 98.50 71 GLY A O 1
ATOM 554 N N . VAL A 1 72 ? 9.940 4.255 6.996 1.00 98.62 72 VAL A N 1
ATOM 555 C CA . VAL A 1 72 ? 11.281 4.833 6.838 1.00 98.62 72 VAL A CA 1
ATOM 556 C C . VAL A 1 72 ? 11.434 5.494 5.467 1.00 98.62 72 VAL A C 1
ATOM 558 O O . VAL A 1 72 ? 10.690 5.165 4.551 1.00 98.62 72 VAL A O 1
ATOM 561 N N . THR A 1 73 ? 12.401 6.389 5.291 1.00 98.50 73 THR A N 1
ATOM 562 C CA . THR A 1 73 ? 12.828 6.864 3.966 1.00 98.50 73 THR A CA 1
ATOM 563 C C . THR A 1 73 ? 13.697 5.807 3.260 1.00 98.50 73 THR A C 1
ATOM 565 O O . THR A 1 73 ? 14.166 4.866 3.913 1.00 98.50 73 THR A O 1
ATOM 568 N N . PRO A 1 74 ? 13.997 5.962 1.956 1.00 97.75 74 PRO A N 1
ATOM 569 C CA . PRO A 1 74 ? 14.966 5.113 1.250 1.00 97.75 74 PRO A CA 1
ATOM 570 C C . PRO A 1 74 ? 16.385 5.132 1.834 1.00 97.75 74 PRO A C 1
ATOM 572 O O . PRO A 1 74 ? 17.168 4.230 1.567 1.00 97.75 74 PRO A O 1
ATOM 575 N N . GLU A 1 75 ? 16.720 6.129 2.655 1.00 97.88 75 GLU A N 1
ATOM 576 C CA . GLU A 1 75 ? 17.989 6.224 3.390 1.00 97.88 75 GLU A CA 1
ATOM 577 C C . GLU A 1 75 ? 17.923 5.561 4.781 1.00 97.88 75 GLU A C 1
ATOM 579 O O . GLU A 1 75 ? 18.889 5.611 5.539 1.00 97.88 75 GLU A O 1
ATOM 584 N N . GLY A 1 76 ? 16.784 4.962 5.146 1.00 97.50 76 GLY A N 1
ATOM 585 C CA . GLY A 1 76 ? 16.578 4.299 6.436 1.00 97.50 76 GLY A CA 1
ATOM 586 C C . GLY A 1 76 ? 16.213 5.242 7.588 1.00 97.50 76 GLY A C 1
ATOM 587 O O . GLY A 1 76 ? 16.218 4.824 8.747 1.00 97.50 76 GLY A O 1
ATOM 588 N N . VAL A 1 77 ? 15.876 6.506 7.306 1.00 98.31 77 VAL A N 1
ATOM 589 C CA . VAL A 1 77 ? 15.445 7.463 8.337 1.00 98.31 77 VAL A CA 1
ATOM 590 C C . VAL A 1 77 ? 13.991 7.191 8.707 1.00 98.31 77 VAL A C 1
ATOM 592 O O . VAL A 1 77 ? 13.126 7.184 7.843 1.00 98.31 77 VAL A O 1
ATOM 595 N N . ILE A 1 78 ? 13.692 6.985 9.990 1.00 98.38 78 ILE A N 1
ATOM 596 C CA . ILE A 1 78 ? 12.321 6.721 10.452 1.00 98.38 78 ILE A CA 1
ATOM 597 C C . ILE A 1 78 ? 11.428 7.947 10.229 1.00 98.38 78 ILE A C 1
ATOM 599 O O . ILE A 1 78 ? 11.741 9.046 10.690 1.00 98.38 78 ILE A O 1
ATOM 603 N N . TYR A 1 79 ? 10.265 7.739 9.607 1.00 97.94 79 TYR A N 1
ATOM 604 C CA . TYR A 1 79 ? 9.211 8.747 9.582 1.00 97.94 79 TYR A CA 1
ATOM 605 C C . TYR A 1 79 ? 8.610 8.894 10.979 1.00 97.94 79 TYR A C 1
ATOM 607 O O . TYR A 1 79 ? 8.002 7.963 11.511 1.00 97.94 79 TYR A O 1
ATOM 615 N N . TRP A 1 80 ? 8.747 10.086 11.560 1.00 96.88 80 TRP A N 1
ATOM 616 C CA . TRP A 1 80 ? 8.205 10.407 12.882 1.00 96.88 80 TRP A CA 1
ATOM 617 C C . TRP A 1 80 ? 6.701 10.114 12.992 1.00 96.88 80 TRP A C 1
ATOM 619 O O . TRP A 1 80 ? 6.238 9.559 13.989 1.00 96.88 80 TRP A O 1
ATOM 629 N N . ASP A 1 81 ? 5.948 10.420 11.935 1.00 97.94 81 ASP A N 1
ATOM 630 C CA . ASP A 1 81 ? 4.494 10.253 11.894 1.00 97.94 81 ASP A CA 1
ATOM 631 C C . ASP A 1 81 ? 4.037 8.793 11.832 1.00 97.94 81 ASP A C 1
ATOM 633 O O . ASP A 1 81 ? 2.913 8.490 12.227 1.00 97.94 81 ASP A O 1
ATOM 637 N N . SER A 1 82 ? 4.913 7.852 11.469 1.00 97.19 82 SER A N 1
ATOM 638 C CA . SER A 1 82 ? 4.594 6.421 11.534 1.00 97.19 82 SER A CA 1
ATOM 639 C C . SER A 1 82 ? 4.196 5.995 12.953 1.00 97.19 82 SER A C 1
ATOM 641 O O . SER A 1 82 ? 3.348 5.118 13.125 1.00 97.19 82 SER A O 1
ATOM 643 N N . ALA A 1 83 ? 4.738 6.653 13.989 1.00 96.50 83 ALA A N 1
ATOM 644 C CA . ALA A 1 83 ? 4.386 6.437 15.398 1.00 96.50 83 ALA A CA 1
ATOM 645 C C . ALA A 1 83 ? 2.938 6.828 15.763 1.00 96.50 83 ALA A C 1
ATOM 647 O O . ALA A 1 83 ? 2.471 6.482 16.852 1.00 96.50 83 ALA A O 1
ATOM 648 N N . ALA A 1 84 ? 2.202 7.492 14.866 1.00 97.19 84 ALA A N 1
ATOM 649 C CA . ALA A 1 84 ? 0.783 7.768 15.054 1.00 97.19 84 ALA A CA 1
ATOM 650 C C . ALA A 1 84 ? -0.102 6.512 14.916 1.00 97.19 84 ALA A C 1
ATOM 652 O O . ALA A 1 84 ? -1.195 6.479 15.477 1.00 97.19 84 ALA A O 1
ATOM 653 N N . GLN A 1 85 ? 0.382 5.457 14.248 1.00 97.88 85 GLN A N 1
ATOM 654 C CA . GLN A 1 85 ? -0.260 4.137 14.221 1.00 97.88 85 GLN A CA 1
ATOM 655 C C . GLN A 1 85 ? -0.039 3.433 15.571 1.00 97.88 85 GLN A C 1
ATOM 657 O O . GLN A 1 85 ? 0.932 2.700 15.722 1.00 97.88 85 GLN A O 1
ATOM 662 N N . THR A 1 86 ? -0.848 3.715 16.592 1.00 98.19 86 THR A N 1
ATOM 663 C CA . THR A 1 86 ? -0.636 3.200 17.962 1.00 98.19 86 THR A CA 1
ATOM 664 C C . THR A 1 86 ? -0.873 1.690 18.081 1.00 98.19 86 THR A C 1
ATOM 666 O O . THR A 1 86 ? -1.472 1.069 17.205 1.00 98.19 86 THR A O 1
ATOM 669 N N . ASP A 1 87 ? -0.482 1.089 19.210 1.00 98.25 87 ASP A N 1
ATOM 670 C CA . ASP A 1 87 ? -0.749 -0.331 19.489 1.00 98.25 87 ASP A CA 1
ATOM 671 C C . ASP A 1 87 ? -2.251 -0.657 19.469 1.00 98.25 87 ASP A C 1
ATOM 673 O O . ASP A 1 87 ? -2.650 -1.750 19.066 1.00 98.25 87 ASP A O 1
ATOM 677 N N . LYS A 1 88 ? -3.113 0.301 19.844 1.00 98.69 88 LYS A N 1
ATOM 678 C CA . LYS A 1 88 ? -4.567 0.125 19.723 1.00 98.69 88 LYS A CA 1
ATOM 679 C C . LYS A 1 88 ? -4.995 0.008 18.265 1.00 98.69 88 LYS A C 1
ATOM 681 O O . LYS A 1 88 ? -5.823 -0.845 17.965 1.00 98.69 88 LYS A O 1
ATOM 686 N N . VAL A 1 89 ? -4.414 0.805 17.367 1.00 98.56 89 VAL A N 1
ATOM 687 C CA . VAL A 1 89 ? -4.679 0.700 15.926 1.00 98.56 89 VAL A CA 1
ATOM 688 C C . VAL A 1 89 ? -4.153 -0.629 15.378 1.00 98.56 89 VAL A C 1
ATOM 690 O O . VAL A 1 89 ? -4.903 -1.333 14.709 1.00 98.56 89 VAL A O 1
ATOM 693 N N . ILE A 1 90 ? -2.919 -1.023 15.712 1.00 98.44 90 ILE A N 1
ATOM 694 C CA . ILE A 1 90 ? -2.322 -2.305 15.281 1.00 98.44 90 ILE A CA 1
ATOM 695 C C . ILE A 1 90 ? -3.214 -3.499 15.680 1.00 98.44 90 ILE A C 1
ATOM 697 O O . ILE A 1 90 ? -3.391 -4.457 14.921 1.00 98.44 90 ILE A O 1
ATOM 701 N N . ASN A 1 91 ? -3.816 -3.436 16.869 1.00 98.38 91 ASN A N 1
ATOM 702 C CA . ASN A 1 91 ? -4.756 -4.447 17.349 1.00 98.38 91 ASN A CA 1
ATOM 703 C C . ASN A 1 91 ? -6.150 -4.347 16.700 1.00 98.38 91 ASN A C 1
ATOM 705 O O . ASN A 1 91 ? -6.862 -5.350 16.625 1.00 98.38 91 ASN A O 1
ATOM 709 N N . ALA A 1 92 ? -6.550 -3.158 16.248 1.00 98.44 92 ALA A N 1
ATOM 710 C CA . ALA A 1 92 ? -7.859 -2.892 15.662 1.00 98.44 92 ALA A CA 1
ATOM 711 C C . ALA A 1 92 ? -7.980 -3.380 14.210 1.00 98.44 92 ALA A C 1
ATOM 713 O O . ALA A 1 92 ? -9.037 -3.909 13.859 1.00 98.44 92 ALA A O 1
ATOM 714 N N . VAL A 1 93 ? -6.935 -3.216 13.396 1.00 98.69 93 VAL A N 1
ATOM 715 C CA . VAL A 1 93 ? -6.939 -3.604 11.974 1.00 98.69 93 VAL A CA 1
ATOM 716 C C . VAL A 1 93 ? -6.737 -5.103 11.776 1.00 98.69 93 VAL A C 1
ATOM 718 O O . VAL A 1 93 ? -6.083 -5.764 12.586 1.00 98.69 93 VAL A O 1
ATOM 721 N N . ASP A 1 94 ? -7.239 -5.629 10.668 1.00 98.81 94 ASP A N 1
ATOM 722 C CA . ASP A 1 94 ? -6.919 -6.965 10.175 1.00 98.81 94 ASP A CA 1
ATOM 723 C C . ASP A 1 94 ? -5.491 -6.999 9.621 1.00 98.81 94 ASP A C 1
ATOM 725 O O . ASP A 1 94 ? -4.710 -7.861 10.021 1.00 98.81 94 ASP A O 1
ATOM 729 N N . TRP A 1 95 ? -5.101 -6.009 8.809 1.00 98.88 95 TRP A N 1
ATOM 730 C CA . TRP A 1 95 ? -3.715 -5.793 8.379 1.00 98.88 95 TRP A CA 1
ATOM 731 C C . TRP A 1 95 ? -3.446 -4.345 7.939 1.00 98.88 95 TRP A C 1
ATOM 733 O O . TRP A 1 95 ? -4.362 -3.537 7.773 1.00 98.88 95 TRP A O 1
ATOM 743 N N . PHE A 1 96 ? -2.165 -4.028 7.746 1.00 98.88 96 PHE A N 1
ATOM 744 C CA . PHE A 1 96 ? -1.680 -2.802 7.121 1.00 98.88 96 PHE A CA 1
ATOM 745 C C . PHE A 1 96 ? -1.179 -3.057 5.702 1.00 98.88 96 PHE A C 1
ATOM 747 O O . PHE A 1 96 ? -0.398 -3.981 5.475 1.00 98.88 96 PHE A O 1
ATOM 754 N N . ASN A 1 97 ? -1.560 -2.172 4.786 1.00 98.94 97 ASN A N 1
ATOM 755 C CA . ASN A 1 97 ? -0.998 -2.043 3.449 1.00 98.94 97 ASN A CA 1
ATOM 756 C C . ASN A 1 97 ? 0.149 -1.014 3.506 1.00 98.94 97 ASN A C 1
ATOM 758 O O . ASN A 1 97 ? -0.074 0.193 3.564 1.00 98.94 97 ASN A O 1
ATOM 762 N N . VAL A 1 98 ? 1.398 -1.477 3.560 1.00 98.88 98 VAL A N 1
ATOM 763 C CA . VAL A 1 98 ? 2.581 -0.612 3.704 1.00 98.88 98 VAL A CA 1
ATOM 764 C C . VAL A 1 98 ? 2.955 -0.011 2.355 1.00 98.88 98 VAL A C 1
ATOM 766 O O . VAL A 1 98 ? 3.402 -0.732 1.465 1.00 98.88 98 VAL A O 1
ATOM 769 N N . MET A 1 99 ? 2.849 1.307 2.218 1.00 98.81 99 MET A N 1
ATOM 770 C CA . MET A 1 99 ? 3.158 2.033 0.983 1.00 98.81 99 MET A CA 1
ATOM 771 C C . MET A 1 99 ? 4.672 2.201 0.798 1.00 98.81 99 MET A C 1
ATOM 773 O O . MET A 1 99 ? 5.235 3.263 1.037 1.00 98.81 99 MET A O 1
ATOM 777 N N . ALA A 1 100 ? 5.362 1.120 0.425 1.00 98.69 100 ALA A N 1
ATOM 778 C CA . ALA A 1 100 ? 6.811 1.084 0.199 1.00 98.69 100 ALA A CA 1
ATOM 779 C C . ALA A 1 100 ? 7.211 1.605 -1.201 1.00 98.69 100 ALA A C 1
ATOM 781 O O . ALA A 1 100 ? 7.982 0.980 -1.939 1.00 98.69 100 ALA A O 1
ATOM 782 N N . TYR A 1 101 ? 6.649 2.749 -1.575 1.00 98.81 101 TYR A N 1
ATOM 783 C CA . TYR A 1 101 ? 6.882 3.482 -2.818 1.00 98.81 101 TYR A CA 1
ATOM 784 C C . TYR A 1 101 ? 6.840 4.994 -2.539 1.00 98.81 101 TYR A C 1
ATOM 786 O O . TYR A 1 101 ? 6.649 5.398 -1.394 1.00 98.81 101 TYR A O 1
ATOM 794 N N . ASP A 1 102 ? 7.094 5.826 -3.553 1.00 98.19 102 ASP A N 1
ATOM 795 C CA . ASP A 1 102 ? 7.206 7.287 -3.423 1.00 98.19 102 ASP A CA 1
ATOM 796 C C . ASP A 1 102 ? 8.262 7.756 -2.403 1.00 98.19 102 ASP A C 1
ATOM 798 O O . ASP A 1 102 ? 8.172 8.844 -1.833 1.00 98.19 102 ASP A O 1
ATOM 802 N N . GLY A 1 103 ? 9.338 6.982 -2.225 1.00 97.31 103 GLY A N 1
ATOM 803 C CA . GLY A 1 103 ? 10.476 7.380 -1.385 1.00 97.31 103 GLY A CA 1
ATOM 804 C C . GLY A 1 103 ? 11.258 8.594 -1.921 1.00 97.31 103 GLY A C 1
ATOM 805 O O . GLY A 1 103 ? 12.141 9.137 -1.252 1.00 97.31 103 GLY A O 1
ATOM 806 N N . GLY A 1 104 ? 10.932 9.030 -3.136 1.00 96.50 104 GLY A N 1
ATOM 807 C CA . GLY A 1 104 ? 11.525 10.138 -3.866 1.00 96.50 104 GLY A CA 1
ATOM 808 C C . GLY A 1 104 ? 11.496 9.865 -5.368 1.00 96.50 104 GLY A C 1
ATOM 809 O O . GLY A 1 104 ? 10.867 8.914 -5.828 1.00 96.50 104 GLY A O 1
ATOM 810 N N . ASP A 1 105 ? 12.202 10.689 -6.134 1.00 96.19 105 ASP A N 1
ATOM 811 C CA . ASP A 1 105 ? 12.414 10.442 -7.559 1.00 96.19 105 ASP A CA 1
ATOM 812 C C . ASP A 1 105 ? 13.650 9.565 -7.797 1.00 96.19 105 ASP A C 1
ATOM 814 O O . ASP A 1 105 ? 14.538 9.456 -6.946 1.00 96.19 105 ASP A O 1
ATOM 818 N N . GLY A 1 106 ? 13.723 8.962 -8.984 1.00 96.19 106 GLY A N 1
ATOM 819 C CA . GLY A 1 106 ? 14.836 8.098 -9.355 1.00 96.19 106 GLY A CA 1
ATOM 820 C C . GLY A 1 106 ? 14.836 6.781 -8.576 1.00 96.19 106 GLY A C 1
ATOM 821 O O . GLY A 1 106 ? 13.783 6.268 -8.197 1.00 96.19 106 GLY A O 1
ATOM 822 N N . GLU A 1 107 ? 16.029 6.268 -8.278 1.00 95.12 107 GLU A N 1
ATOM 823 C CA . GLU A 1 107 ? 16.237 4.981 -7.589 1.00 95.12 107 GLU A CA 1
ATOM 824 C C . GLU A 1 107 ? 15.579 4.929 -6.198 1.00 95.12 107 GLU A C 1
ATOM 826 O O . GLU A 1 107 ? 15.309 3.858 -5.654 1.00 95.12 107 GLU A O 1
ATOM 831 N N . ARG A 1 108 ? 15.274 6.103 -5.631 1.00 97.31 108 ARG A N 1
ATOM 832 C CA . ARG A 1 108 ? 14.605 6.274 -4.337 1.00 97.31 108 ARG A CA 1
ATOM 833 C C . ARG A 1 108 ? 13.129 5.888 -4.366 1.00 97.31 108 ARG A C 1
ATOM 835 O O . ARG A 1 108 ? 12.567 5.654 -3.303 1.00 97.31 108 ARG A O 1
ATOM 842 N N . HIS A 1 109 ? 12.502 5.832 -5.544 1.00 98.38 109 HIS A N 1
ATOM 843 C CA . HIS A 1 109 ? 11.060 5.611 -5.687 1.00 98.38 109 HIS A CA 1
ATOM 844 C C . HIS A 1 109 ? 10.583 4.372 -4.932 1.00 98.38 109 HIS A C 1
ATOM 846 O O . HIS A 1 109 ? 9.764 4.469 -4.023 1.00 98.38 109 HIS A O 1
ATOM 852 N N . SER A 1 110 ? 11.117 3.205 -5.298 1.00 98.50 110 SER A N 1
ATOM 853 C CA . SER A 1 110 ? 10.716 1.920 -4.724 1.00 98.50 110 SER A CA 1
ATOM 854 C C . SER A 1 110 ? 11.782 0.851 -4.978 1.00 98.50 110 SER A C 1
ATOM 856 O O . SER A 1 110 ? 11.519 -0.178 -5.602 1.00 98.50 110 SER A O 1
ATOM 858 N N . SER A 1 111 ? 13.014 1.074 -4.515 1.00 98.56 111 SER A N 1
ATOM 859 C CA . SER A 1 111 ? 14.056 0.041 -4.587 1.00 98.56 111 SER A CA 1
ATOM 860 C C . SER A 1 111 ? 13.678 -1.208 -3.776 1.00 98.56 111 SER A C 1
ATOM 862 O O . SER A 1 111 ? 12.775 -1.193 -2.927 1.00 98.56 111 SER A O 1
ATOM 864 N N . TYR A 1 112 ? 14.356 -2.326 -4.041 1.00 98.81 112 TYR A N 1
ATOM 865 C CA . TYR A 1 112 ? 14.189 -3.544 -3.247 1.00 98.81 112 TYR A CA 1
ATOM 866 C C . TYR A 1 112 ? 14.593 -3.308 -1.784 1.00 98.81 112 TYR A C 1
ATOM 868 O O . TYR A 1 112 ? 13.878 -3.698 -0.862 1.00 98.81 112 TYR A O 1
ATOM 876 N N . GLU A 1 113 ? 15.705 -2.610 -1.572 1.00 98.69 113 GLU A N 1
ATOM 877 C CA . GLU A 1 113 ? 16.260 -2.290 -0.260 1.00 98.69 113 GLU A CA 1
ATOM 878 C C . GLU A 1 113 ? 15.288 -1.429 0.545 1.00 98.69 113 GLU A C 1
ATOM 880 O O . GLU A 1 113 ? 15.042 -1.716 1.718 1.00 98.69 113 GLU A O 1
ATOM 885 N N . PHE A 1 114 ? 14.677 -0.427 -0.096 1.00 98.81 114 PHE A N 1
ATOM 886 C CA . PHE A 1 114 ? 13.661 0.408 0.534 1.00 98.81 114 PHE A CA 1
ATOM 887 C C . PHE A 1 114 ? 12.467 -0.436 1.006 1.00 98.81 114 PHE A C 1
ATOM 889 O O . PHE A 1 114 ? 12.094 -0.367 2.177 1.00 98.81 114 PHE A O 1
ATOM 896 N N . ALA A 1 115 ? 11.949 -1.326 0.155 1.00 98.81 115 ALA A N 1
ATOM 897 C CA . ALA A 1 115 ? 10.845 -2.216 0.514 1.00 98.81 115 ALA A CA 1
ATOM 898 C C . ALA A 1 115 ? 11.174 -3.148 1.697 1.00 98.81 115 ALA A C 1
ATOM 900 O O . ALA A 1 115 ? 10.360 -3.317 2.610 1.00 98.81 115 ALA A O 1
ATOM 901 N N . VAL A 1 116 ? 12.387 -3.710 1.732 1.00 98.88 116 VAL A N 1
ATOM 902 C CA . VAL A 1 116 ? 12.854 -4.545 2.851 1.00 98.88 116 VAL A CA 1
ATOM 903 C C . VAL A 1 116 ? 12.962 -3.733 4.142 1.00 98.88 116 VAL A C 1
ATOM 905 O O . VAL A 1 116 ? 12.525 -4.206 5.194 1.00 98.88 116 VAL A O 1
ATOM 908 N N . MET A 1 117 ? 13.510 -2.515 4.089 1.00 98.88 117 MET A N 1
ATOM 909 C CA . MET A 1 117 ? 13.605 -1.647 5.267 1.00 98.88 117 MET A CA 1
ATOM 910 C C . MET A 1 117 ? 12.223 -1.256 5.800 1.00 98.88 117 MET A C 1
ATOM 912 O O . MET A 1 117 ? 12.003 -1.325 7.009 1.00 98.88 117 MET A O 1
ATOM 916 N N . SER A 1 118 ? 11.272 -0.940 4.919 1.00 98.88 118 SER A N 1
ATOM 917 C CA . SER A 1 118 ? 9.880 -0.664 5.287 1.00 98.88 118 SER A CA 1
ATOM 918 C C . SER A 1 118 ? 9.217 -1.838 5.995 1.00 98.88 118 SER A C 1
ATOM 920 O O . SER A 1 118 ? 8.636 -1.687 7.073 1.00 98.88 118 SER A O 1
ATOM 922 N N . ALA A 1 119 ? 9.359 -3.038 5.435 1.00 98.81 119 ALA A N 1
ATOM 923 C CA . ALA A 1 119 ? 8.839 -4.256 6.038 1.00 98.81 119 ALA A CA 1
ATOM 924 C C . ALA A 1 119 ? 9.449 -4.530 7.422 1.00 98.81 119 ALA A C 1
ATOM 926 O O . ALA A 1 119 ? 8.730 -4.851 8.371 1.00 98.81 119 ALA A O 1
ATOM 927 N N . LYS A 1 120 ? 10.773 -4.376 7.557 1.00 98.81 120 LYS A N 1
ATOM 928 C CA . LYS A 1 120 ? 11.474 -4.546 8.837 1.00 98.81 120 LYS A CA 1
ATOM 929 C C . LYS A 1 120 ? 11.050 -3.506 9.861 1.00 98.81 120 LYS A C 1
ATOM 931 O O . LYS A 1 120 ? 10.844 -3.863 11.014 1.00 98.81 120 LYS A O 1
ATOM 936 N N . TYR A 1 121 ? 10.850 -2.253 9.466 1.00 98.81 121 TYR A N 1
ATOM 937 C CA . TYR A 1 121 ? 10.348 -1.235 10.383 1.00 98.81 121 TYR A CA 1
ATOM 938 C C . TYR A 1 121 ? 9.001 -1.651 10.991 1.00 98.81 121 TYR A C 1
ATOM 940 O O . TYR A 1 121 ? 8.860 -1.703 12.215 1.00 98.81 121 TYR A O 1
ATOM 948 N N . TRP A 1 122 ? 8.021 -2.015 10.161 1.00 98.88 122 TRP A N 1
ATOM 949 C CA . TRP A 1 122 ? 6.697 -2.394 10.662 1.00 98.88 122 TRP A CA 1
ATOM 950 C C . TRP A 1 122 ? 6.728 -3.692 11.479 1.00 98.88 122 TRP A C 1
ATOM 952 O O . TRP A 1 122 ? 6.186 -3.738 12.585 1.00 98.88 122 TRP A O 1
ATOM 962 N N . LYS A 1 123 ? 7.426 -4.724 10.996 1.00 98.69 123 LYS A N 1
ATOM 963 C CA . LYS A 1 123 ? 7.507 -6.029 11.669 1.00 98.69 123 LYS A CA 1
ATOM 964 C C . LYS A 1 123 ? 8.372 -5.999 12.933 1.00 98.69 123 LYS A C 1
ATOM 966 O O . LYS A 1 123 ? 7.982 -6.500 13.982 1.00 98.69 123 LYS A O 1
ATOM 971 N N . GLU A 1 124 ? 9.572 -5.436 12.852 1.00 98.38 124 GLU A N 1
ATOM 972 C CA . GLU A 1 124 ? 10.618 -5.584 13.870 1.00 98.38 124 GLU A CA 1
ATOM 973 C C . GLU A 1 124 ? 10.721 -4.372 14.793 1.00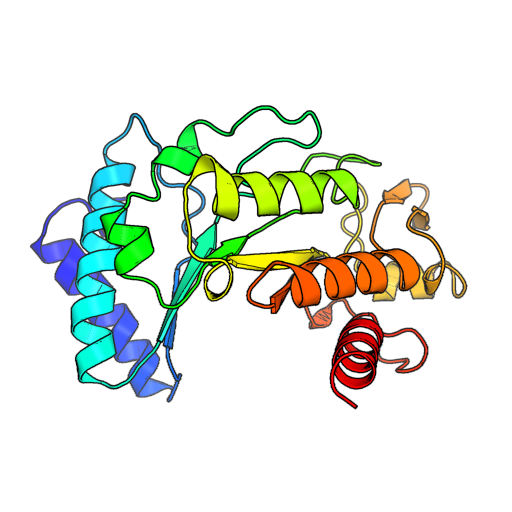 98.38 124 GLU A C 1
ATOM 975 O O . GLU A 1 124 ? 10.938 -4.556 15.991 1.00 98.38 124 GLU A O 1
ATOM 980 N N . THR A 1 125 ? 10.542 -3.147 14.290 1.00 98.06 125 THR A N 1
ATOM 981 C CA . THR A 1 125 ? 10.571 -1.935 15.128 1.00 98.06 125 THR A CA 1
ATOM 982 C C . THR A 1 125 ? 9.215 -1.688 15.777 1.00 98.06 125 THR A C 1
ATOM 984 O O . THR A 1 125 ? 9.140 -1.497 16.988 1.00 98.06 125 THR A O 1
ATOM 987 N N . ARG A 1 126 ? 8.133 -1.734 14.990 1.00 98.06 126 ARG A N 1
ATOM 988 C CA . ARG A 1 126 ? 6.759 -1.517 15.473 1.00 98.06 126 ARG A CA 1
ATOM 989 C C . ARG A 1 126 ? 6.076 -2.771 15.998 1.00 98.06 126 ARG A C 1
ATOM 991 O O . ARG A 1 126 ? 4.982 -2.661 16.535 1.00 98.06 126 ARG A O 1
ATOM 998 N N . LYS A 1 127 ? 6.735 -3.931 15.894 1.00 98.19 127 LYS A N 1
ATOM 999 C CA . LYS A 1 127 ? 6.250 -5.221 16.410 1.00 98.19 127 LYS A CA 1
ATOM 1000 C C . LYS A 1 127 ? 4.876 -5.617 15.855 1.00 98.19 127 LYS A C 1
ATOM 1002 O O . LYS A 1 127 ? 4.139 -6.350 16.509 1.00 98.19 127 LYS A O 1
ATOM 1007 N N . VAL A 1 128 ? 4.537 -5.162 14.644 1.00 98.69 128 VAL A N 1
ATOM 1008 C CA . VAL A 1 128 ? 3.332 -5.621 13.948 1.00 98.69 128 VAL A CA 1
ATOM 1009 C C . VAL A 1 128 ? 3.528 -7.100 13.592 1.00 98.69 128 VAL A C 1
ATOM 1011 O O . VAL A 1 128 ? 4.568 -7.446 13.023 1.00 98.69 128 VAL A O 1
ATOM 1014 N N . PRO A 1 129 ? 2.575 -7.997 13.914 1.00 98.62 129 PRO A N 1
ATOM 1015 C CA . PRO A 1 129 ? 2.670 -9.396 13.515 1.00 98.62 129 PRO A CA 1
ATOM 1016 C C . PRO A 1 129 ? 2.879 -9.525 12.004 1.00 98.62 129 PRO A C 1
ATOM 1018 O O . PRO A 1 129 ? 2.212 -8.840 11.236 1.00 98.62 129 PRO A O 1
ATOM 1021 N N . ALA A 1 130 ? 3.768 -10.423 11.574 1.00 98.62 130 ALA A N 1
ATOM 1022 C CA . ALA A 1 130 ? 4.150 -10.555 10.164 1.00 98.62 130 ALA A CA 1
ATOM 1023 C C . ALA A 1 130 ? 2.943 -10.697 9.218 1.00 98.62 130 ALA A C 1
ATOM 1025 O O . ALA A 1 130 ? 2.877 -9.999 8.213 1.00 98.62 130 ALA A O 1
ATOM 1026 N N . HIS A 1 131 ? 1.952 -11.517 9.588 1.00 98.56 131 HIS A N 1
ATOM 1027 C CA . HIS A 1 131 ? 0.731 -11.736 8.801 1.00 98.56 131 HIS A CA 1
ATOM 1028 C C . HIS A 1 131 ? -0.160 -10.489 8.654 1.00 98.56 131 HIS A C 1
ATOM 1030 O O . HIS A 1 131 ? -1.051 -10.482 7.815 1.00 98.56 131 HIS A O 1
ATOM 1036 N N . LYS A 1 132 ? 0.069 -9.440 9.455 1.00 98.81 132 LYS A N 1
ATOM 1037 C CA . LYS A 1 132 ? -0.615 -8.145 9.358 1.00 98.81 132 LYS A CA 1
ATOM 1038 C C . LYS A 1 132 ? 0.170 -7.101 8.560 1.00 98.81 132 LYS A C 1
ATOM 1040 O O . LYS A 1 132 ? -0.274 -5.962 8.470 1.00 98.81 132 LYS A O 1
ATOM 1045 N N . VAL A 1 133 ? 1.340 -7.438 8.022 1.00 98.88 133 VAL A N 1
ATOM 1046 C CA . VAL A 1 133 ? 2.140 -6.528 7.194 1.00 98.88 133 VAL A CA 1
ATOM 1047 C C . VAL A 1 133 ? 2.010 -6.967 5.741 1.00 98.88 133 VAL A C 1
ATOM 1049 O O . VAL A 1 133 ? 2.511 -8.025 5.375 1.00 98.88 133 VAL A O 1
ATOM 1052 N N . VAL A 1 134 ? 1.353 -6.163 4.911 1.00 98.94 134 VAL A N 1
ATOM 1053 C CA . VAL A 1 134 ? 1.202 -6.401 3.470 1.00 98.94 134 VAL A CA 1
ATOM 1054 C C . VAL A 1 134 ? 2.046 -5.368 2.727 1.00 98.94 134 VAL A C 1
ATOM 1056 O O . VAL A 1 134 ? 1.874 -4.166 2.916 1.00 98.94 134 VAL A O 1
ATOM 1059 N N . LEU A 1 135 ? 3.015 -5.824 1.932 1.00 98.94 135 LEU A N 1
ATOM 1060 C CA . LEU A 1 135 ? 4.024 -4.963 1.313 1.00 98.94 135 LEU A CA 1
ATOM 1061 C C . LEU A 1 135 ? 3.516 -4.373 -0.010 1.00 98.94 135 LEU A C 1
ATOM 1063 O O . LEU A 1 135 ? 3.216 -5.111 -0.943 1.00 98.94 135 LEU A O 1
ATOM 1067 N N . GLY A 1 136 ? 3.443 -3.047 -0.095 1.00 98.88 136 GLY A N 1
ATOM 1068 C CA . GLY A 1 136 ? 3.030 -2.320 -1.293 1.00 98.88 136 GLY A CA 1
ATOM 1069 C C . GLY A 1 136 ? 4.096 -2.305 -2.390 1.00 98.88 136 GLY A C 1
ATOM 1070 O O . GLY A 1 136 ? 5.280 -2.094 -2.112 1.00 98.88 136 GLY A O 1
ATOM 1071 N N . VAL A 1 137 ? 3.672 -2.479 -3.643 1.00 98.94 137 VAL A N 1
ATOM 1072 C CA . VAL A 1 137 ? 4.509 -2.340 -4.845 1.00 98.94 137 VAL A CA 1
ATOM 1073 C C . VAL A 1 137 ? 3.854 -1.402 -5.871 1.00 98.94 137 VAL A C 1
ATOM 1075 O O . VAL A 1 137 ? 2.643 -1.500 -6.082 1.00 98.94 137 VAL A O 1
ATOM 1078 N N . PRO A 1 138 ? 4.616 -0.496 -6.517 1.00 98.81 138 PRO A N 1
ATOM 1079 C CA . PRO A 1 138 ? 4.063 0.457 -7.471 1.00 98.81 138 PRO A CA 1
ATOM 1080 C C . PRO A 1 138 ? 4.055 -0.100 -8.899 1.00 98.81 138 PRO A C 1
ATOM 1082 O O . PRO A 1 138 ? 5.047 -0.660 -9.367 1.00 98.81 138 PRO A O 1
ATOM 1085 N N . PHE A 1 139 ? 2.965 0.125 -9.626 1.00 98.81 139 PHE A N 1
ATOM 1086 C CA . PHE A 1 139 ? 2.821 -0.162 -11.057 1.00 98.81 139 PHE A CA 1
ATOM 1087 C C . PHE A 1 139 ? 2.996 1.111 -11.908 1.00 98.81 139 PHE A C 1
ATOM 1089 O O . PHE A 1 139 ? 2.473 1.222 -13.011 1.00 98.81 139 PHE A O 1
ATOM 1096 N N . TYR A 1 140 ? 3.787 2.068 -11.421 1.00 98.81 140 TYR A N 1
ATOM 1097 C CA . TYR A 1 140 ? 4.170 3.304 -12.110 1.00 98.81 140 TYR A CA 1
ATOM 1098 C C . TYR A 1 140 ? 5.614 3.683 -11.791 1.00 98.81 140 TYR A C 1
ATOM 1100 O O . TYR A 1 140 ? 6.211 3.193 -10.826 1.00 98.81 140 TYR A O 1
ATOM 1108 N N . GLY A 1 141 ? 6.161 4.598 -12.593 1.00 98.38 141 GLY A N 1
ATOM 1109 C CA . GLY A 1 141 ? 7.507 5.126 -12.404 1.00 98.38 141 GLY A CA 1
ATOM 1110 C C . GLY A 1 141 ? 7.578 6.584 -11.952 1.00 98.38 141 GLY A C 1
ATOM 1111 O O . GLY A 1 141 ? 6.768 7.418 -12.352 1.00 98.38 141 GLY A O 1
ATOM 1112 N N . ARG A 1 142 ? 8.631 6.932 -11.210 1.00 98.31 142 ARG A N 1
ATOM 1113 C CA . ARG A 1 142 ? 9.020 8.315 -10.871 1.00 98.31 142 ARG A CA 1
ATOM 1114 C C . ARG A 1 142 ? 10.302 8.723 -11.605 1.00 98.31 142 ARG A C 1
ATOM 1116 O O . ARG A 1 142 ? 11.110 7.855 -11.916 1.00 98.31 142 ARG A O 1
ATOM 1123 N N . PRO A 1 143 ? 10.537 10.014 -11.892 1.00 97.50 143 PRO A N 1
ATOM 1124 C CA . PRO A 1 143 ? 9.628 11.153 -11.727 1.00 97.50 143 PRO A CA 1
ATOM 1125 C C . PRO A 1 143 ? 8.549 11.258 -12.818 1.00 97.50 143 PRO A C 1
ATOM 1127 O O . PRO A 1 143 ? 7.743 12.180 -12.789 1.00 97.50 143 PRO A O 1
ATOM 1130 N N . SER A 1 144 ? 8.523 10.335 -13.787 1.00 97.06 144 SER A N 1
ATOM 1131 C CA . SER A 1 144 ? 7.646 10.434 -14.965 1.00 97.06 144 SER A CA 1
ATOM 1132 C C . SER A 1 144 ? 6.147 10.372 -14.675 1.00 97.06 144 SER A C 1
ATOM 1134 O O . SER A 1 144 ? 5.361 10.833 -15.498 1.00 97.06 144 SER A O 1
ATOM 1136 N N . TRP A 1 145 ? 5.758 9.752 -13.556 1.00 97.38 145 TRP A N 1
ATOM 1137 C CA . TRP A 1 145 ? 4.383 9.358 -13.235 1.00 97.38 145 TRP A CA 1
ATOM 1138 C C . TRP A 1 145 ? 3.710 8.468 -14.290 1.00 97.38 145 TRP A C 1
ATOM 1140 O O . TRP A 1 145 ? 2.495 8.287 -14.274 1.00 97.38 145 TRP A O 1
ATOM 1150 N N . ALA A 1 146 ? 4.487 7.898 -15.212 1.00 98.19 146 ALA A N 1
ATOM 1151 C CA . ALA A 1 146 ? 3.973 7.000 -16.225 1.00 98.19 146 ALA A CA 1
ATOM 1152 C C . ALA A 1 146 ? 3.545 5.674 -15.595 1.00 98.19 146 ALA A C 1
ATOM 1154 O O . ALA A 1 146 ? 4.279 5.107 -14.780 1.00 98.19 146 ALA A O 1
ATOM 1155 N N . SER A 1 147 ? 2.389 5.162 -16.020 1.00 98.69 147 SER A N 1
ATOM 1156 C CA . SER A 1 147 ? 1.985 3.791 -15.720 1.00 98.69 147 SER A CA 1
ATOM 1157 C C . SER A 1 147 ? 2.990 2.800 -16.300 1.00 98.69 147 SER A C 1
ATOM 1159 O O . SER A 1 147 ? 3.638 3.064 -17.318 1.00 98.69 147 SER A O 1
ATOM 1161 N N . TYR A 1 148 ? 3.090 1.627 -15.686 1.00 98.69 148 TYR A N 1
ATOM 1162 C CA . TYR A 1 148 ? 3.913 0.537 -16.186 1.00 98.69 148 TYR A CA 1
ATOM 1163 C C . TYR A 1 148 ? 3.528 0.149 -17.623 1.00 98.69 148 TYR A C 1
ATOM 1165 O O . TYR A 1 148 ? 4.403 -0.006 -18.475 1.00 98.69 148 TYR A O 1
ATOM 1173 N N . ALA A 1 149 ? 2.229 0.121 -17.939 1.00 98.62 149 ALA A N 1
ATOM 1174 C CA . ALA A 1 149 ? 1.739 -0.079 -19.302 1.00 98.62 149 ALA A CA 1
ATOM 1175 C C . ALA A 1 149 ? 2.274 0.966 -20.301 1.00 98.62 149 ALA A C 1
ATOM 1177 O O . ALA A 1 149 ? 2.700 0.604 -21.398 1.00 98.62 149 ALA A O 1
ATOM 1178 N N . ALA A 1 150 ? 2.300 2.252 -19.933 1.00 98.50 150 ALA A N 1
ATOM 1179 C CA . ALA A 1 150 ? 2.831 3.308 -20.797 1.00 98.50 150 ALA A CA 1
ATOM 1180 C C . ALA A 1 150 ? 4.354 3.191 -20.977 1.00 98.50 150 ALA A C 1
ATOM 1182 O O . ALA A 1 150 ? 4.872 3.403 -22.075 1.00 98.50 150 ALA A O 1
ATOM 1183 N N . ILE A 1 151 ? 5.071 2.804 -19.918 1.00 98.62 151 ILE A N 1
ATOM 1184 C CA . ILE A 1 151 ? 6.512 2.530 -19.976 1.00 98.62 151 ILE A CA 1
ATOM 1185 C C . ILE A 1 151 ? 6.799 1.367 -20.937 1.00 98.62 151 ILE A C 1
ATOM 1187 O O . ILE A 1 151 ? 7.694 1.480 -21.776 1.00 98.62 151 ILE A O 1
ATOM 1191 N N . LEU A 1 152 ? 6.007 0.290 -20.882 1.00 98.25 152 LEU A N 1
ATOM 1192 C CA . LEU A 1 152 ? 6.110 -0.836 -21.815 1.00 98.25 152 LEU A CA 1
ATOM 1193 C C . LEU A 1 152 ? 5.739 -0.467 -23.251 1.00 98.25 152 LEU A C 1
ATOM 1195 O O . LEU A 1 152 ? 6.336 -0.985 -24.191 1.00 98.25 152 LEU A O 1
ATOM 1199 N N . GLN A 1 153 ? 4.771 0.426 -23.442 1.00 97.75 153 GLN A N 1
ATOM 1200 C CA . GLN A 1 153 ? 4.421 0.910 -24.774 1.00 97.75 153 GLN A CA 1
ATOM 1201 C C . GLN A 1 153 ? 5.583 1.690 -25.408 1.00 97.75 153 GLN A C 1
ATOM 1203 O O . GLN A 1 153 ? 5.834 1.550 -26.604 1.00 97.75 153 GLN A O 1
ATOM 1208 N N . ALA A 1 154 ? 6.297 2.494 -24.613 1.00 97.62 154 ALA A N 1
ATOM 1209 C CA . ALA A 1 154 ? 7.467 3.241 -25.070 1.00 97.62 154 ALA A CA 1
ATOM 1210 C C . ALA A 1 154 ? 8.696 2.342 -25.290 1.00 97.62 154 ALA A C 1
ATOM 1212 O O . ALA A 1 154 ? 9.482 2.583 -26.205 1.00 97.62 154 ALA A O 1
ATOM 1213 N N . ASN A 1 155 ? 8.857 1.305 -24.467 1.00 97.88 155 ASN A N 1
ATOM 1214 C CA . ASN A 1 155 ? 9.938 0.334 -24.565 1.00 97.88 155 ASN A CA 1
ATOM 1215 C C . ASN A 1 155 ? 9.409 -1.078 -24.246 1.00 97.88 155 ASN A C 1
ATOM 1217 O O . ASN A 1 155 ? 9.295 -1.430 -23.070 1.00 97.88 155 ASN A O 1
ATOM 1221 N N . PRO A 1 156 ? 9.131 -1.917 -25.261 1.00 96.94 156 PRO A N 1
ATOM 1222 C CA . PRO A 1 156 ? 8.570 -3.253 -25.057 1.00 96.94 156 PRO A CA 1
ATOM 1223 C C . PRO A 1 156 ? 9.426 -4.200 -24.214 1.00 96.94 156 PRO A C 1
ATOM 1225 O O . PRO A 1 156 ? 8.886 -5.196 -23.728 1.00 96.94 156 PRO A O 1
ATOM 1228 N N . ASP A 1 157 ? 10.718 -3.913 -24.039 1.00 97.19 157 ASP A N 1
ATOM 1229 C CA . ASP A 1 157 ? 11.634 -4.707 -23.219 1.00 97.19 157 ASP A CA 1
ATOM 1230 C C . ASP A 1 157 ? 11.732 -4.208 -21.773 1.00 97.19 157 ASP A C 1
ATOM 1232 O O . ASP A 1 157 ? 12.276 -4.904 -20.928 1.00 97.19 157 ASP A O 1
ATOM 1236 N N . ALA A 1 158 ? 11.119 -3.068 -21.438 1.00 98.12 158 ALA A N 1
ATOM 1237 C CA . ALA A 1 158 ? 11.148 -2.474 -20.099 1.00 98.12 158 ALA A CA 1
ATOM 1238 C C . ALA A 1 158 ? 10.602 -3.392 -18.984 1.00 98.12 15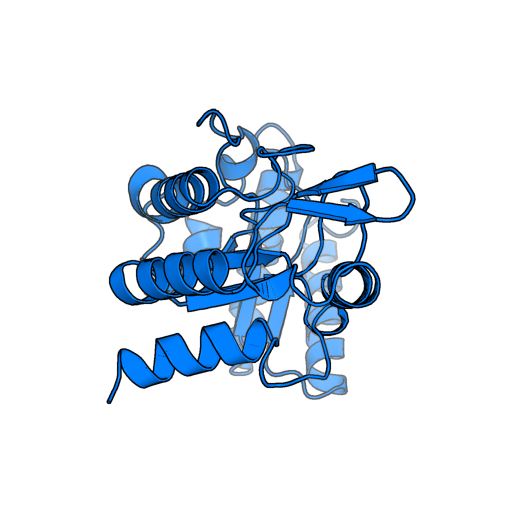8 ALA A C 1
ATOM 1240 O O . ALA A 1 158 ? 10.825 -3.131 -17.805 1.00 98.12 158 ALA A O 1
ATOM 1241 N N . TYR A 1 159 ? 9.924 -4.497 -19.314 1.00 98.50 159 TYR A N 1
ATOM 1242 C CA . TYR A 1 159 ? 9.433 -5.448 -18.315 1.00 98.50 159 TYR A CA 1
ATOM 1243 C C . TYR A 1 159 ? 10.556 -6.129 -17.526 1.00 98.50 159 TYR A C 1
ATOM 1245 O O . TYR A 1 159 ? 10.302 -6.613 -16.425 1.00 98.50 159 TYR A O 1
ATOM 1253 N N . ASN A 1 160 ? 11.773 -6.185 -18.073 1.00 98.19 160 ASN A N 1
ATOM 1254 C CA . ASN A 1 160 ? 12.922 -6.843 -17.452 1.00 98.19 160 ASN A CA 1
ATOM 1255 C C . ASN A 1 160 ? 13.900 -5.870 -16.763 1.00 98.19 160 ASN A C 1
ATOM 1257 O O . ASN A 1 160 ? 14.903 -6.321 -16.210 1.00 98.19 160 ASN A O 1
ATOM 1261 N N . THR A 1 161 ? 13.606 -4.567 -16.766 1.00 98.25 161 THR A N 1
ATOM 1262 C CA . THR A 1 161 ? 14.402 -3.520 -16.112 1.00 98.25 161 THR A CA 1
ATOM 1263 C C . THR A 1 161 ? 13.567 -2.743 -15.093 1.00 98.25 161 THR A C 1
ATOM 1265 O O . THR A 1 161 ? 12.342 -2.801 -15.104 1.00 98.25 161 THR A O 1
ATOM 1268 N N . ASP A 1 162 ? 14.240 -1.983 -14.228 1.00 98.62 162 ASP A N 1
ATOM 1269 C CA . ASP A 1 162 ? 13.611 -1.032 -13.293 1.00 98.62 162 ASP A CA 1
ATOM 1270 C C . ASP A 1 162 ? 13.722 0.424 -13.779 1.00 98.62 162 ASP A C 1
ATOM 1272 O O . ASP A 1 162 ? 13.263 1.355 -13.118 1.00 98.62 162 ASP A O 1
ATOM 1276 N N . ILE A 1 163 ? 14.345 0.630 -14.942 1.00 98.19 163 ILE A N 1
ATOM 1277 C CA . ILE A 1 163 ? 14.556 1.940 -15.553 1.00 98.19 163 ILE A CA 1
ATOM 1278 C C . ILE A 1 163 ? 14.260 1.894 -17.048 1.00 98.19 163 ILE A C 1
ATOM 1280 O O . ILE A 1 163 ? 14.595 0.925 -17.734 1.00 98.19 163 ILE A O 1
ATOM 1284 N N . SER A 1 164 ? 13.648 2.957 -17.564 1.00 98.31 164 SER A N 1
ATOM 1285 C CA . SER A 1 164 ? 13.375 3.129 -18.992 1.00 98.31 164 SER A CA 1
ATOM 1286 C C . SER A 1 164 ? 13.140 4.603 -19.320 1.00 98.31 164 SER A C 1
ATOM 1288 O O . SER A 1 164 ? 12.762 5.393 -18.455 1.00 98.31 164 SER A O 1
ATOM 1290 N N . MET A 1 165 ? 13.368 4.992 -20.573 1.00 97.69 165 MET A N 1
ATOM 1291 C CA . MET A 1 165 ? 13.064 6.341 -21.051 1.00 97.69 165 MET A CA 1
ATOM 1292 C C . MET A 1 165 ? 11.618 6.417 -21.535 1.00 97.69 165 MET A C 1
ATOM 1294 O O . MET A 1 165 ? 11.201 5.630 -22.381 1.00 97.69 165 MET A O 1
ATOM 1298 N N . ILE A 1 166 ? 10.878 7.418 -21.064 1.00 96.00 166 ILE A N 1
ATOM 1299 C CA . ILE A 1 166 ? 9.553 7.767 -21.573 1.00 96.00 166 ILE A CA 1
ATOM 1300 C C . ILE A 1 166 ? 9.447 9.284 -21.716 1.00 96.00 166 ILE A C 1
ATOM 1302 O O . ILE A 1 166 ? 9.767 10.029 -20.795 1.00 96.00 166 ILE A O 1
ATOM 1306 N N . ASN A 1 167 ? 9.039 9.760 -22.896 1.00 93.06 167 ASN A N 1
ATOM 1307 C CA . ASN A 1 167 ? 8.872 11.191 -23.190 1.00 93.06 167 ASN A CA 1
ATOM 1308 C C . ASN A 1 167 ? 10.093 12.062 -22.819 1.00 93.06 167 ASN A C 1
ATOM 1310 O O . ASN A 1 167 ? 9.948 13.181 -22.336 1.00 93.06 167 ASN A O 1
ATOM 1314 N N . GLY A 1 168 ? 11.309 11.541 -23.017 1.00 93.75 168 GLY A N 1
ATOM 1315 C CA . GLY A 1 168 ? 12.547 12.255 -22.679 1.00 93.75 168 GLY A CA 1
ATOM 1316 C C . GLY A 1 168 ? 12.890 12.284 -21.184 1.00 93.75 168 GLY A C 1
ATOM 1317 O O . GLY A 1 168 ? 13.855 12.940 -20.804 1.00 93.75 168 GLY A O 1
ATOM 1318 N N . MET A 1 169 ? 12.158 11.548 -20.344 1.00 96.00 169 MET A N 1
ATOM 1319 C CA . MET A 1 169 ? 12.412 11.401 -18.913 1.00 96.00 169 MET A CA 1
ATOM 1320 C C . MET A 1 169 ? 12.769 9.953 -18.567 1.00 96.00 169 MET A C 1
ATOM 1322 O O . MET A 1 169 ? 12.133 9.018 -19.052 1.00 96.00 169 MET A O 1
ATOM 1326 N N . GLN A 1 170 ? 13.774 9.757 -17.713 1.00 97.50 170 GLN A N 1
ATOM 1327 C CA . GLN A 1 170 ? 14.111 8.433 -17.194 1.00 97.50 170 GLN A CA 1
ATOM 1328 C C . GLN A 1 170 ? 13.151 8.078 -16.057 1.00 97.50 170 GLN A C 1
ATOM 1330 O O . GLN A 1 170 ? 13.234 8.646 -14.970 1.00 97.50 170 GLN A O 1
ATOM 1335 N N . ALA A 1 171 ? 12.236 7.153 -16.317 1.00 98.19 171 ALA A N 1
ATOM 1336 C CA . ALA A 1 171 ? 11.352 6.589 -15.313 1.00 98.19 171 ALA A CA 1
ATOM 1337 C C . ALA A 1 171 ? 12.083 5.496 -14.529 1.00 98.19 171 ALA A C 1
ATOM 1339 O O . ALA A 1 171 ? 12.717 4.630 -15.127 1.00 98.19 171 ALA A O 1
ATOM 1340 N N . HIS A 1 172 ? 11.941 5.525 -13.208 1.00 98.56 172 HIS A N 1
ATOM 1341 C CA . HIS A 1 172 ? 12.339 4.477 -12.273 1.00 98.56 172 HIS A CA 1
ATOM 1342 C C . HIS A 1 172 ? 11.074 3.824 -11.725 1.00 98.56 172 HIS A C 1
ATOM 1344 O O . HIS A 1 172 ? 10.240 4.513 -11.143 1.00 98.56 172 HIS A O 1
ATOM 1350 N N . TYR A 1 173 ? 10.914 2.526 -11.949 1.00 98.75 173 TYR A N 1
ATOM 1351 C CA . TYR A 1 173 ? 9.747 1.700 -11.615 1.00 98.75 173 TYR A CA 1
ATOM 1352 C C . TYR A 1 173 ? 10.238 0.314 -11.162 1.00 98.75 173 TYR A C 1
ATOM 1354 O O . TYR A 1 173 ? 11.421 0.133 -10.882 1.00 98.75 173 TYR A O 1
ATOM 1362 N N . ASN A 1 174 ? 9.356 -0.678 -11.034 1.00 98.81 174 ASN A N 1
ATOM 1363 C CA . ASN A 1 174 ? 9.767 -2.061 -10.786 1.00 98.81 174 ASN A CA 1
ATOM 1364 C C . ASN A 1 174 ? 9.323 -2.961 -11.940 1.00 98.81 174 ASN A C 1
ATOM 1366 O O . ASN A 1 174 ? 8.128 -3.134 -12.168 1.00 98.81 174 ASN A O 1
ATOM 1370 N N . GLY A 1 175 ? 10.284 -3.539 -12.656 1.00 98.75 175 GLY A N 1
ATOM 1371 C CA . GLY A 1 175 ? 10.037 -4.595 -13.626 1.00 98.75 175 GLY A CA 1
ATOM 1372 C C . GLY A 1 175 ? 9.748 -5.937 -12.954 1.00 98.75 175 GLY A C 1
ATOM 1373 O O . GLY A 1 175 ? 9.815 -6.092 -11.729 1.00 98.75 175 GLY A O 1
ATOM 1374 N N . ILE A 1 176 ? 9.473 -6.947 -13.779 1.00 98.88 176 ILE A N 1
ATOM 1375 C CA . ILE A 1 176 ? 9.152 -8.312 -13.347 1.00 98.88 176 ILE A CA 1
ATOM 1376 C C . ILE A 1 176 ? 10.191 -8.866 -12.359 1.00 98.88 176 ILE A C 1
ATOM 1378 O O . ILE A 1 176 ? 9.767 -9.337 -11.302 1.00 98.88 176 ILE A O 1
ATOM 1382 N N . PRO A 1 177 ? 11.519 -8.786 -12.603 1.00 98.81 177 PRO A N 1
ATOM 1383 C CA . PRO A 1 177 ? 12.496 -9.352 -11.673 1.00 98.81 177 PRO A CA 1
ATOM 1384 C C . PRO A 1 177 ? 12.399 -8.764 -10.258 1.00 98.81 177 PRO A C 1
ATOM 1386 O O . PRO A 1 177 ? 12.451 -9.500 -9.270 1.00 98.81 177 PRO A O 1
ATOM 1389 N N . THR A 1 178 ? 12.215 -7.449 -10.136 1.00 98.88 178 THR A N 1
ATOM 1390 C CA . THR A 1 178 ? 12.125 -6.775 -8.834 1.00 98.88 178 THR A CA 1
ATOM 1391 C C . THR A 1 178 ? 10.788 -7.041 -8.151 1.00 98.88 178 THR A C 1
ATOM 1393 O O . THR A 1 178 ? 10.768 -7.319 -6.949 1.00 98.88 178 THR A O 1
ATOM 1396 N N . ILE A 1 179 ? 9.681 -7.061 -8.900 1.00 98.88 179 ILE A N 1
ATOM 1397 C CA . ILE A 1 179 ? 8.364 -7.449 -8.374 1.00 98.88 179 ILE A CA 1
ATOM 1398 C C . ILE A 1 179 ? 8.379 -8.886 -7.839 1.00 98.88 179 ILE A C 1
ATOM 1400 O O . ILE A 1 179 ? 7.898 -9.134 -6.730 1.00 98.88 179 ILE A O 1
ATOM 1404 N N . GLN A 1 180 ? 8.992 -9.828 -8.559 1.00 98.88 180 GLN A N 1
ATOM 1405 C CA . GLN A 1 180 ? 9.132 -11.214 -8.102 1.00 98.88 180 GLN A CA 1
ATOM 1406 C C . GLN A 1 180 ? 9.987 -11.305 -6.835 1.00 98.88 180 GLN A C 1
ATOM 1408 O O . GLN A 1 180 ? 9.593 -11.977 -5.885 1.00 98.88 180 GLN A O 1
ATOM 1413 N N . ARG A 1 181 ? 11.117 -10.585 -6.768 1.00 98.81 181 ARG A N 1
ATOM 1414 C CA . ARG A 1 181 ? 11.975 -10.547 -5.569 1.00 98.81 181 ARG A CA 1
ATOM 1415 C C . ARG A 1 181 ? 11.248 -9.987 -4.348 1.00 98.81 181 ARG A C 1
ATOM 1417 O O . ARG A 1 181 ? 11.359 -10.557 -3.266 1.00 98.81 181 ARG A O 1
ATOM 1424 N N . LYS A 1 182 ? 10.489 -8.897 -4.503 1.00 98.88 182 LYS A N 1
ATOM 1425 C CA . LYS A 1 182 ? 9.674 -8.328 -3.415 1.00 98.88 182 LYS A CA 1
ATOM 1426 C C . LYS A 1 182 ? 8.561 -9.284 -2.982 1.00 98.88 182 LYS A C 1
ATOM 1428 O O . LYS A 1 182 ? 8.335 -9.445 -1.786 1.00 98.88 182 LYS A O 1
ATOM 1433 N N . THR A 1 183 ? 7.922 -9.959 -3.939 1.00 98.88 183 THR A N 1
ATOM 1434 C CA . THR A 1 183 ? 6.891 -10.973 -3.670 1.00 98.88 183 THR A CA 1
ATOM 1435 C C . THR A 1 183 ? 7.461 -12.157 -2.897 1.00 98.88 183 THR A C 1
ATOM 1437 O O . THR A 1 183 ? 6.902 -12.540 -1.874 1.00 98.88 183 THR A O 1
ATOM 1440 N N . GLN A 1 184 ? 8.607 -12.688 -3.329 1.00 98.81 184 GLN A N 1
ATOM 1441 C CA . GLN A 1 184 ? 9.309 -13.768 -2.639 1.00 98.81 184 GLN A CA 1
ATOM 1442 C C . GLN A 1 184 ? 9.668 -13.368 -1.203 1.00 98.81 184 GLN A C 1
ATOM 1444 O O . GLN A 1 184 ? 9.372 -14.101 -0.263 1.00 98.81 184 GLN A O 1
ATOM 1449 N N . TYR A 1 185 ? 10.221 -12.166 -1.016 1.00 98.88 185 TYR A N 1
ATOM 1450 C CA . TYR A 1 185 ? 10.521 -11.652 0.318 1.00 98.88 185 TYR A CA 1
ATOM 1451 C C . TYR A 1 185 ? 9.268 -11.578 1.202 1.00 98.88 185 TYR A C 1
ATOM 1453 O O . TYR A 1 185 ? 9.323 -11.961 2.372 1.00 98.88 185 TYR A O 1
ATOM 1461 N N . ALA A 1 186 ? 8.137 -11.112 0.661 1.00 98.75 186 ALA A N 1
ATOM 1462 C CA . ALA A 1 186 ? 6.882 -11.048 1.401 1.00 98.75 186 ALA A CA 1
ATOM 1463 C C . ALA A 1 186 ? 6.356 -12.440 1.783 1.00 98.75 186 ALA A C 1
ATOM 1465 O O . ALA A 1 186 ? 5.953 -12.618 2.926 1.00 98.75 186 ALA A O 1
ATOM 1466 N N . LEU A 1 187 ? 6.424 -13.432 0.891 1.00 98.38 187 LEU A N 1
ATOM 1467 C CA . LEU A 1 187 ? 6.025 -14.819 1.181 1.00 98.38 187 LEU A CA 1
ATOM 1468 C C . LEU A 1 187 ? 6.855 -15.456 2.303 1.00 98.38 187 LEU A C 1
ATOM 1470 O O . LEU A 1 187 ? 6.336 -16.217 3.117 1.00 98.38 187 LEU A O 1
ATOM 1474 N N . GLU A 1 188 ? 8.141 -15.124 2.368 1.00 98.38 188 GLU A N 1
ATOM 1475 C CA . GLU A 1 188 ? 9.051 -15.635 3.395 1.00 98.38 188 GLU A CA 1
ATOM 1476 C C . GLU A 1 188 ? 8.896 -14.925 4.751 1.00 98.38 188 GLU A C 1
ATOM 1478 O O . GLU A 1 188 ? 9.273 -15.482 5.783 1.00 98.38 188 GLU A O 1
ATOM 1483 N N . ASN A 1 189 ? 8.394 -13.681 4.774 1.00 98.62 189 ASN A N 1
ATOM 1484 C CA . ASN A 1 189 ? 8.555 -12.799 5.938 1.00 98.62 189 ASN A CA 1
ATOM 1485 C C . ASN A 1 189 ? 7.301 -12.060 6.418 1.00 98.62 189 ASN A C 1
ATOM 1487 O O . ASN A 1 189 ? 7.347 -11.518 7.527 1.00 98.62 189 ASN A O 1
ATOM 1491 N N . LEU A 1 190 ? 6.253 -11.951 5.603 1.00 98.75 190 LEU A N 1
ATOM 1492 C CA . LEU A 1 190 ? 5.143 -11.003 5.757 1.00 98.75 190 LEU A CA 1
ATOM 1493 C C . LEU A 1 190 ? 3.786 -11.660 5.429 1.00 98.75 190 LEU A C 1
ATOM 1495 O O . LEU A 1 190 ? 3.702 -12.863 5.208 1.00 98.75 190 LEU A O 1
ATOM 1499 N N . GLY A 1 191 ? 2.708 -10.870 5.442 1.00 98.00 191 GLY A N 1
ATOM 1500 C CA . GLY A 1 191 ? 1.338 -11.323 5.185 1.00 98.00 191 GLY A CA 1
ATOM 1501 C C . GLY A 1 191 ? 0.920 -11.304 3.715 1.00 98.00 191 GLY A C 1
ATOM 1502 O O . GLY A 1 191 ? -0.067 -11.945 3.368 1.00 98.00 191 GLY A O 1
ATOM 1503 N N . GLY A 1 192 ? 1.646 -10.595 2.843 1.00 98.06 192 GLY A N 1
ATOM 1504 C CA . GLY A 1 192 ? 1.351 -10.572 1.409 1.00 98.06 192 GLY A CA 1
ATOM 1505 C C . GLY A 1 192 ? 1.875 -9.341 0.673 1.00 98.06 192 GLY A C 1
ATOM 1506 O O . GLY A 1 192 ? 2.743 -8.621 1.173 1.00 98.06 192 GLY A O 1
ATOM 1507 N N . ILE A 1 193 ? 1.312 -9.109 -0.516 1.00 98.62 193 ILE A N 1
ATOM 1508 C CA . ILE A 1 193 ? 1.611 -7.980 -1.407 1.00 98.62 193 ILE A CA 1
ATOM 1509 C C . ILE A 1 193 ? 0.345 -7.149 -1.647 1.00 98.62 193 ILE A C 1
ATOM 1511 O O . ILE A 1 193 ? -0.729 -7.705 -1.867 1.00 98.62 193 ILE A O 1
ATOM 1515 N N . MET A 1 194 ? 0.495 -5.825 -1.642 1.00 98.75 194 MET A N 1
ATOM 1516 C CA . MET A 1 194 ? -0.494 -4.849 -2.108 1.00 98.75 194 MET A CA 1
ATOM 1517 C C . MET A 1 194 ? 0.055 -4.166 -3.366 1.00 98.75 194 MET A C 1
ATOM 1519 O O . MET A 1 194 ? 1.265 -3.998 -3.499 1.00 98.75 194 MET A O 1
ATOM 1523 N N . ILE A 1 195 ? -0.814 -3.794 -4.303 1.00 98.69 195 ILE A N 1
ATOM 1524 C CA . ILE A 1 195 ? -0.431 -3.194 -5.586 1.00 98.69 195 ILE A CA 1
ATOM 1525 C C . ILE A 1 195 ? -1.011 -1.784 -5.681 1.00 98.69 195 ILE A C 1
ATOM 1527 O O . ILE A 1 195 ? -2.215 -1.613 -5.492 1.00 98.69 195 ILE A O 1
ATOM 1531 N N . TRP A 1 196 ? -0.184 -0.810 -6.069 1.00 98.56 196 TRP A N 1
ATOM 1532 C CA . TRP A 1 196 ? -0.626 0.539 -6.430 1.00 98.56 196 TRP A CA 1
ATOM 1533 C C . TRP A 1 196 ? -0.234 0.904 -7.872 1.00 98.56 196 TRP A C 1
ATOM 1535 O O . TRP A 1 196 ? 0.912 1.243 -8.140 1.00 98.56 196 TRP A O 1
ATOM 1545 N N . GLU A 1 197 ? -1.128 0.848 -8.850 1.00 98.44 197 GLU A N 1
ATOM 1546 C CA . GLU A 1 197 ? -2.434 0.189 -8.785 1.00 98.44 197 GLU A CA 1
ATOM 1547 C C . GLU A 1 197 ? -2.696 -0.621 -10.062 1.00 98.44 197 GLU A C 1
ATOM 1549 O O . GLU A 1 197 ? -1.962 -0.524 -11.047 1.00 98.44 197 GLU A O 1
ATOM 1554 N N . ILE A 1 198 ? -3.708 -1.486 -10.026 1.00 98.12 198 ILE A N 1
ATOM 1555 C CA . ILE A 1 198 ? -3.917 -2.528 -11.032 1.00 98.12 198 ILE A CA 1
ATOM 1556 C C . ILE A 1 198 ? -4.168 -2.002 -12.454 1.00 98.12 198 ILE A C 1
ATOM 1558 O O . ILE A 1 198 ? -3.731 -2.633 -13.414 1.00 98.12 198 ILE A O 1
ATOM 1562 N N . SER A 1 199 ? -4.830 -0.855 -12.621 1.00 98.38 199 SER A N 1
ATOM 1563 C CA . SER A 1 199 ? -5.142 -0.280 -13.937 1.00 98.38 199 SER A CA 1
ATOM 1564 C C . SER A 1 199 ? -3.914 0.278 -14.663 1.00 98.38 199 SER A C 1
ATOM 1566 O O . SER A 1 199 ? -3.974 0.567 -15.859 1.00 98.38 199 SER A O 1
ATOM 1568 N N . GLN A 1 200 ? -2.778 0.373 -13.967 1.00 98.69 200 GLN A N 1
ATOM 1569 C CA . GLN A 1 200 ? -1.493 0.750 -14.546 1.00 98.69 200 GLN A CA 1
ATOM 1570 C C . GLN A 1 200 ? -0.681 -0.440 -15.071 1.00 98.69 200 GLN A C 1
ATOM 1572 O O . GLN A 1 200 ? 0.343 -0.220 -15.726 1.00 98.69 200 GLN A O 1
ATOM 1577 N N . ASP A 1 201 ? -1.120 -1.677 -14.813 1.00 98.69 201 ASP A N 1
ATOM 1578 C CA . ASP A 1 201 ? -0.503 -2.867 -15.399 1.00 98.69 201 ASP A CA 1
ATOM 1579 C C . ASP A 1 201 ? -0.816 -2.985 -16.900 1.00 98.69 201 ASP A C 1
ATOM 1581 O O . ASP A 1 201 ? -1.740 -2.368 -17.434 1.00 98.69 201 ASP A O 1
ATOM 1585 N N . THR A 1 202 ? -0.041 -3.806 -17.600 1.00 98.06 202 THR A N 1
ATOM 1586 C CA . THR A 1 202 ? -0.293 -4.147 -19.002 1.00 98.06 202 THR A CA 1
ATOM 1587 C C . THR A 1 202 ? -1.361 -5.233 -19.146 1.00 98.06 202 THR A C 1
ATOM 1589 O O . THR A 1 202 ? -1.509 -6.110 -18.297 1.00 98.06 202 THR A O 1
ATOM 1592 N N . THR A 1 203 ? -2.073 -5.224 -20.275 1.00 96.81 203 THR A N 1
ATOM 1593 C CA . THR A 1 203 ? -2.967 -6.322 -20.676 1.00 96.81 203 THR A CA 1
ATOM 1594 C C . THR A 1 203 ? -2.219 -7.507 -21.299 1.00 96.81 203 THR A C 1
ATOM 1596 O O . THR A 1 203 ? -2.799 -8.582 -21.449 1.00 96.81 203 THR A O 1
ATOM 1599 N N . ASP A 1 204 ? -0.936 -7.345 -21.648 1.00 97.50 204 ASP A N 1
ATOM 1600 C CA . ASP A 1 204 ? -0.065 -8.449 -22.064 1.00 97.50 204 ASP A CA 1
ATOM 1601 C C . ASP A 1 204 ? 0.302 -9.303 -20.844 1.00 97.50 204 ASP A C 1
ATOM 1603 O O . ASP A 1 204 ? 1.205 -8.980 -20.071 1.00 97.50 204 ASP A O 1
ATOM 1607 N N . THR A 1 205 ? -0.382 -10.436 -20.684 1.00 96.31 205 THR A N 1
ATOM 1608 C CA . THR A 1 205 ? -0.199 -11.340 -19.541 1.00 96.31 205 THR A CA 1
ATOM 1609 C C . THR A 1 205 ? 1.219 -11.898 -19.422 1.00 96.31 205 THR A C 1
ATOM 1611 O O . THR A 1 205 ? 1.607 -12.318 -18.336 1.00 96.31 205 THR A O 1
ATOM 1614 N N . SER A 1 206 ? 2.005 -11.917 -20.506 1.00 97.38 206 SER A N 1
ATOM 1615 C CA . SER A 1 206 ? 3.406 -12.362 -20.457 1.00 97.38 206 SER A CA 1
ATOM 1616 C C . SER A 1 206 ? 4.338 -11.332 -19.813 1.00 97.38 206 SER A C 1
ATOM 1618 O O . SER A 1 206 ? 5.423 -11.689 -19.354 1.00 97.38 206 SER A O 1
ATOM 1620 N N . LYS A 1 207 ? 3.897 -10.071 -19.745 1.00 98.44 207 LYS A N 1
ATOM 1621 C CA . LYS A 1 207 ? 4.637 -8.932 -19.190 1.00 98.44 207 LYS A CA 1
ATOM 1622 C C . LYS A 1 207 ? 3.941 -8.291 -17.985 1.00 98.44 207 LYS A C 1
ATOM 1624 O O . LYS A 1 207 ? 4.456 -7.322 -17.448 1.00 98.44 207 LYS A O 1
ATOM 1629 N N . SER A 1 208 ? 2.794 -8.816 -17.559 1.00 98.69 208 SER A N 1
ATOM 1630 C CA . SER A 1 208 ? 2.022 -8.288 -16.430 1.00 98.69 208 SER A CA 1
ATOM 1631 C C . SER A 1 208 ? 2.762 -8.459 -15.104 1.00 98.69 208 SER A C 1
ATOM 1633 O O . SER A 1 208 ? 3.228 -9.553 -14.759 1.00 98.69 208 SER A O 1
ATOM 1635 N N . LEU A 1 209 ? 2.810 -7.380 -14.322 1.00 98.88 209 LEU A N 1
ATOM 1636 C CA . LEU A 1 209 ? 3.348 -7.407 -12.965 1.00 98.88 209 LEU A CA 1
ATOM 1637 C C . LEU A 1 209 ? 2.418 -8.171 -12.013 1.00 98.88 209 LEU A C 1
ATOM 1639 O O . LEU A 1 209 ? 2.906 -8.914 -11.160 1.00 98.88 209 LEU A O 1
ATOM 1643 N N . LEU A 1 210 ? 1.092 -8.078 -12.184 1.00 98.69 210 LEU A N 1
ATOM 1644 C CA . LEU A 1 210 ? 0.145 -8.913 -11.437 1.00 98.69 210 LEU A CA 1
ATOM 1645 C C . LEU A 1 210 ? 0.397 -10.402 -11.709 1.00 98.69 210 LEU A C 1
ATOM 1647 O O . LEU A 1 210 ? 0.422 -11.211 -10.777 1.00 98.69 210 LEU A O 1
ATOM 1651 N N . GLN A 1 211 ? 0.617 -10.778 -12.972 1.00 98.50 211 GLN A N 1
ATOM 1652 C CA . GLN A 1 211 ? 0.911 -12.165 -13.323 1.00 98.50 211 GLN A CA 1
ATOM 1653 C C . GLN A 1 211 ? 2.259 -12.614 -12.749 1.00 98.50 211 GLN A C 1
ATOM 1655 O O . GLN A 1 211 ? 2.372 -13.753 -12.292 1.00 98.50 211 GLN A O 1
ATOM 1660 N N . ALA A 1 212 ? 3.258 -11.727 -12.705 1.00 98.69 212 ALA A N 1
ATOM 1661 C CA . ALA A 1 212 ? 4.530 -11.998 -12.044 1.00 98.69 212 ALA A CA 1
ATOM 1662 C C . ALA A 1 212 ? 4.343 -12.312 -10.548 1.00 98.69 212 ALA A C 1
ATOM 1664 O O . ALA A 1 212 ? 4.851 -13.334 -10.087 1.00 98.69 212 ALA A O 1
ATOM 1665 N N . ILE A 1 213 ? 3.551 -11.508 -9.825 1.00 98.75 213 ILE A N 1
ATOM 1666 C CA . ILE A 1 213 ? 3.189 -11.761 -8.418 1.00 98.75 213 ILE A CA 1
ATOM 1667 C C . ILE A 1 213 ? 2.484 -13.118 -8.293 1.00 98.75 213 ILE A C 1
ATOM 1669 O O . ILE A 1 213 ? 2.906 -13.969 -7.510 1.00 98.75 213 ILE A O 1
ATOM 1673 N N . SER A 1 214 ? 1.442 -13.357 -9.098 1.00 98.06 214 SER A N 1
ATOM 1674 C CA . SER A 1 214 ? 0.653 -14.596 -9.054 1.00 98.06 214 SER A CA 1
ATOM 1675 C C . SER A 1 214 ? 1.508 -15.843 -9.300 1.00 98.06 214 SER A C 1
ATOM 1677 O O . SER A 1 214 ? 1.377 -16.839 -8.586 1.00 98.06 214 SER A O 1
ATOM 1679 N N . ASN A 1 215 ? 2.419 -15.785 -10.273 1.00 97.94 215 ASN A N 1
ATOM 1680 C CA . ASN A 1 215 ? 3.323 -16.886 -10.592 1.00 97.94 215 ASN A CA 1
ATOM 1681 C C . ASN A 1 215 ? 4.301 -17.171 -9.449 1.00 97.94 215 ASN A C 1
ATOM 1683 O O . ASN A 1 215 ? 4.511 -18.337 -9.122 1.00 97.94 215 ASN A O 1
ATOM 1687 N N . THR A 1 216 ? 4.862 -16.137 -8.814 1.00 98.44 216 THR A N 1
ATOM 1688 C CA . THR A 1 216 ?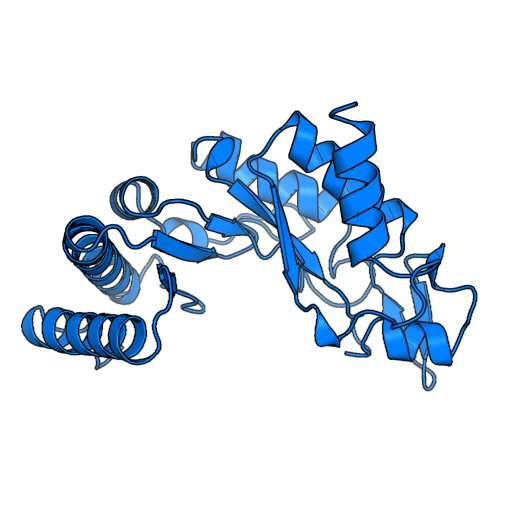 5.744 -16.309 -7.651 1.00 98.44 216 THR A CA 1
ATOM 1689 C C . THR A 1 216 ? 5.005 -16.950 -6.4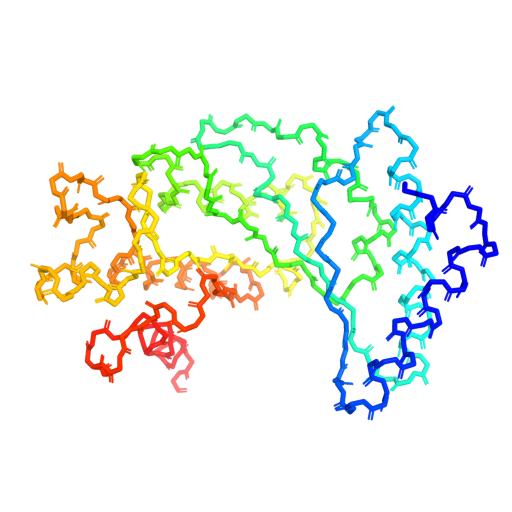77 1.00 98.44 216 THR A C 1
ATOM 1691 O O . THR A 1 216 ? 5.521 -17.893 -5.883 1.00 98.44 216 THR A O 1
ATOM 1694 N N . VAL A 1 217 ? 3.770 -16.522 -6.189 1.00 97.56 217 VAL A N 1
ATOM 1695 C CA . VAL A 1 217 ? 2.941 -17.127 -5.128 1.00 97.56 217 VAL A CA 1
ATOM 1696 C C . VAL A 1 217 ? 2.658 -18.605 -5.409 1.00 97.56 217 VAL A C 1
ATOM 1698 O O . VAL A 1 217 ? 2.841 -19.441 -4.526 1.00 97.56 217 VAL A O 1
ATOM 1701 N N . ARG A 1 218 ? 2.260 -18.953 -6.640 1.00 96.44 218 ARG A N 1
ATOM 1702 C CA . ARG A 1 218 ? 2.002 -20.351 -7.032 1.00 96.44 218 ARG A CA 1
ATOM 1703 C C . ARG A 1 2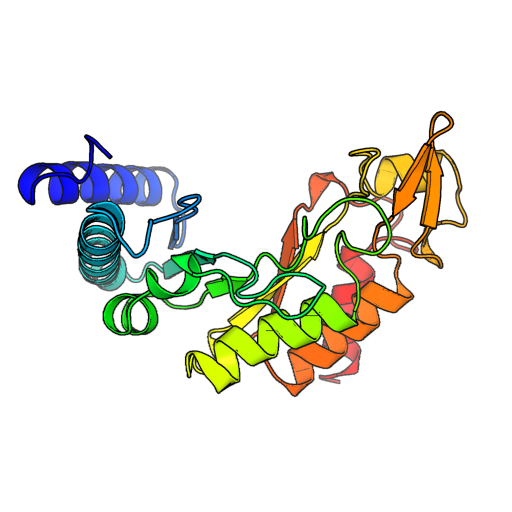18 ? 3.255 -21.221 -6.965 1.00 96.44 218 ARG A C 1
ATOM 1705 O O . ARG A 1 218 ? 3.166 -22.375 -6.579 1.00 96.44 218 ARG A O 1
ATOM 1712 N N . ALA A 1 219 ? 4.415 -20.679 -7.330 1.00 95.69 219 ALA A N 1
ATOM 1713 C CA . ALA A 1 219 ? 5.673 -21.418 -7.264 1.00 95.69 219 ALA A CA 1
ATOM 1714 C C . ALA A 1 219 ? 6.122 -21.702 -5.819 1.00 95.69 219 ALA A C 1
ATOM 1716 O O . ALA A 1 219 ? 6.789 -22.704 -5.574 1.00 95.69 219 ALA A O 1
ATOM 1717 N N . TYR A 1 220 ? 5.761 -20.835 -4.868 1.00 92.88 220 TYR A N 1
ATOM 1718 C CA . TYR A 1 220 ? 6.094 -21.001 -3.452 1.00 92.88 220 TYR A CA 1
ATOM 1719 C C . TYR A 1 220 ? 5.171 -21.995 -2.722 1.00 92.88 220 TYR A C 1
ATOM 1721 O O . TYR A 1 220 ? 5.598 -22.656 -1.775 1.00 92.88 220 TYR A O 1
ATOM 1729 N N . HIS A 1 221 ? 3.923 -22.133 -3.179 1.00 84.69 221 HIS A N 1
ATOM 1730 C CA . HIS A 1 221 ? 2.932 -23.083 -2.663 1.00 84.69 221 HIS A CA 1
ATOM 1731 C C . HIS A 1 221 ? 2.503 -24.079 -3.763 1.00 84.69 221 HIS A C 1
ATOM 1733 O O . HIS A 1 221 ? 1.428 -23.892 -4.341 1.00 84.69 221 HIS A O 1
ATOM 1739 N N . PRO A 1 222 ? 3.343 -25.085 -4.084 1.00 62.44 222 PRO A N 1
ATOM 1740 C CA . PRO A 1 222 ? 3.095 -26.040 -5.167 1.00 62.44 222 PRO A CA 1
ATOM 1741 C C . PRO A 1 222 ? 1.924 -26.996 -4.905 1.00 62.44 222 PRO A C 1
ATOM 1743 O O . PRO A 1 222 ? 1.647 -27.309 -3.722 1.00 62.44 222 PRO A O 1
#

Radius of gyration: 18.4 Å; chains: 1; bounding box: 43×44×45 Å

pLDDT: mean 97.68, std 3.09, range [62.44, 98.94]